Protein AF-0000000078621593 (afdb_homodimer)

Solvent-accessible surface area (backbone atoms only — not comparable to full-atom values): 13312 Å² total; per-residue (Å²): 131,89,76,84,73,85,65,85,73,77,84,70,81,86,54,64,74,67,69,43,69,62,29,50,40,38,66,74,63,58,55,58,66,61,53,52,51,44,56,74,72,65,59,52,67,69,46,49,51,53,21,38,57,50,21,58,74,70,61,42,55,69,51,39,32,53,46,44,42,68,73,22,49,37,75,92,70,57,26,38,42,48,59,88,77,54,67,67,77,52,56,72,77,51,50,51,79,69,44,64,55,81,54,56,74,73,67,60,131,129,90,74,84,72,83,65,80,74,76,85,70,82,84,56,65,77,69,70,43,69,63,28,50,41,38,67,75,62,58,54,57,68,60,51,51,52,46,56,73,72,63,58,52,68,71,46,49,51,53,20,38,56,51,21,58,74,69,63,42,53,69,51,39,32,54,46,44,42,68,72,23,47,38,76,93,70,58,27,38,44,48,61,86,77,53,65,67,75,52,54,71,77,53,50,52,79,72,44,64,57,81,51,56,74,72,65,59,130

Nearest PDB structures (foldseek):
  9cho-assembly1_A  TM=8.062E-01  e=1.331E-06  Homo sapiens
  8vh4-assembly1_A  TM=8.265E-01  e=1.945E-06  Homo sapiens
  7li4-assembly1_A  TM=8.107E-01  e=1.745E-06  Homo sapiens
  8tzf-assembly1_A  TM=7.903E-01  e=1.261E-06  Homo sapiens
  8fo9-assembly1_F  TM=8.019E-01  e=5.446E-06  Homo sapiens

Organism: Ophiophagus hannah (NCBI:txid8665)

Secondary structure (DSSP, 8-state):
-----------SSS------HHHHHHHH---HHHHHHHHHTT--HHHHHHHHHHHHHHT-HHHHHHHHHHHHEETTTTEEEE-SS-GGG--GGGGGGGS-TTTTTTT--/------------SS------HHHHHHHH---HHHHHHHHHTT--HHHHHHHHHHHHHHT-HHHHHHHHHHHHEETTTTEEEE-SS-GGG--GGGGGGGS-TTTTTTT--

InterPro domains:
  IPR036770 Ankyrin repeat-containing domain superfamily [G3DSA:1.25.40.20] (1-80)
  IPR036770 Ankyrin repeat-containing domain superfamily [SSF48403] (3-70)
  IPR056593 LRRK2, ANK repeat domain [PF23745] (1-85)

Structure (mmCIF, N/CA/C/O backbone):
data_AF-0000000078621593-model_v1
#
loop_
_entity.id
_entity.type
_entity.pdbx_description
1 polymer 'Leucine-rich repeat serine/threonine-protein kinase 2'
#
loop_
_atom_site.group_PDB
_atom_site.id
_atom_site.type_symbol
_atom_site.label_atom_id
_atom_site.label_alt_id
_atom_site.label_comp_id
_atom_site.label_asym_id
_atom_site.label_entity_id
_atom_site.label_seq_id
_atom_site.pdbx_PDB_ins_code
_atom_site.Cartn_x
_atom_site.Cartn_y
_atom_site.Cartn_z
_atom_site.occupancy
_atom_site.B_iso_or_equiv
_atom_site.auth_seq_id
_atom_site.auth_comp_id
_atom_site.auth_asym_id
_atom_site.auth_atom_id
_atom_site.pdbx_PDB_model_num
ATOM 1 N N . MET A 1 1 ? 24.016 -26.797 -17.797 1 22.11 1 MET A N 1
ATOM 2 C CA . MET A 1 1 ? 23.672 -26.016 -19 1 22.11 1 MET A CA 1
ATOM 3 C C . MET A 1 1 ? 22.234 -26.25 -19.406 1 22.11 1 MET A C 1
ATOM 5 O O . MET A 1 1 ? 21.828 -25.859 -20.5 1 22.11 1 MET A O 1
ATOM 9 N N . ALA A 1 2 ? 21.344 -27.125 -18.812 1 26.83 2 ALA A N 1
ATOM 10 C CA . ALA A 1 2 ? 20.062 -27.578 -19.344 1 26.83 2 ALA A CA 1
ATOM 11 C C . ALA A 1 2 ? 19.062 -26.438 -19.438 1 26.83 2 ALA A C 1
ATOM 13 O O . ALA A 1 2 ? 18.719 -25.797 -18.438 1 26.83 2 ALA A O 1
ATOM 14 N N . GLU A 1 3 ? 18.969 -25.734 -20.781 1 27.56 3 GLU A N 1
ATOM 15 C CA . GLU A 1 3 ? 18.141 -24.656 -21.297 1 27.56 3 GLU A CA 1
ATOM 16 C C . GLU A 1 3 ? 16.656 -25.016 -21.281 1 27.56 3 GLU A C 1
ATOM 18 O O . GLU A 1 3 ? 16.266 -26.062 -21.812 1 27.56 3 GLU A O 1
ATOM 23 N N . CYS A 1 4 ? 15.953 -24.969 -20.078 1 25.64 4 CYS A N 1
ATOM 24 C CA . CYS A 1 4 ? 14.547 -25.312 -19.859 1 25.64 4 CYS A CA 1
ATOM 25 C C . CYS A 1 4 ? 13.664 -24.656 -20.922 1 25.64 4 CYS A C 1
ATOM 27 O O . CYS A 1 4 ? 13.5 -23.438 -20.922 1 25.64 4 CYS A O 1
ATOM 29 N N . LEU A 1 5 ? 13.727 -25.125 -22.266 1 29.66 5 LEU A N 1
ATOM 30 C CA . LEU A 1 5 ? 12.938 -24.844 -23.469 1 29.66 5 LEU A CA 1
ATOM 31 C C . LEU A 1 5 ? 11.453 -25.094 -23.203 1 29.66 5 LEU A C 1
ATOM 33 O O . LEU A 1 5 ? 10.953 -26.203 -23.406 1 29.66 5 LEU A O 1
ATOM 37 N N . LEU A 1 6 ? 10.789 -24.656 -22.094 1 29.66 6 LEU A N 1
ATOM 38 C CA . LEU A 1 6 ? 9.367 -24.938 -21.906 1 29.66 6 LEU A CA 1
ATOM 39 C C . LEU A 1 6 ? 8.547 -24.422 -23.078 1 29.66 6 LEU A C 1
ATOM 41 O O . LEU A 1 6 ? 8.328 -23.219 -23.203 1 29.66 6 LEU A O 1
ATOM 45 N N . LEU A 1 7 ? 8.781 -25.047 -24.359 1 28.19 7 LEU A N 1
ATOM 46 C CA . LEU A 1 7 ? 8.133 -24.922 -25.672 1 28.19 7 LEU A CA 1
ATOM 47 C C . LEU A 1 7 ? 6.641 -25.219 -25.562 1 28.19 7 LEU A C 1
ATOM 49 O O . LEU A 1 7 ? 5.957 -25.344 -26.578 1 28.19 7 LEU A O 1
ATOM 53 N N . LEU A 1 8 ? 5.988 -25.453 -24.484 1 31.06 8 LEU A N 1
ATOM 54 C CA . LEU A 1 8 ? 4.707 -26.125 -24.688 1 31.06 8 LEU A CA 1
ATOM 55 C C . LEU A 1 8 ? 3.779 -25.281 -25.547 1 31.06 8 LEU A C 1
ATOM 57 O O . LEU A 1 8 ? 3.475 -24.141 -25.188 1 31.06 8 LEU A O 1
ATOM 61 N N . GLY A 1 9 ? 3.773 -25.516 -26.891 1 29.81 9 GLY A N 1
ATOM 62 C CA . GLY A 1 9 ? 2.918 -25.047 -27.969 1 29.81 9 GLY A CA 1
ATOM 63 C C . GLY A 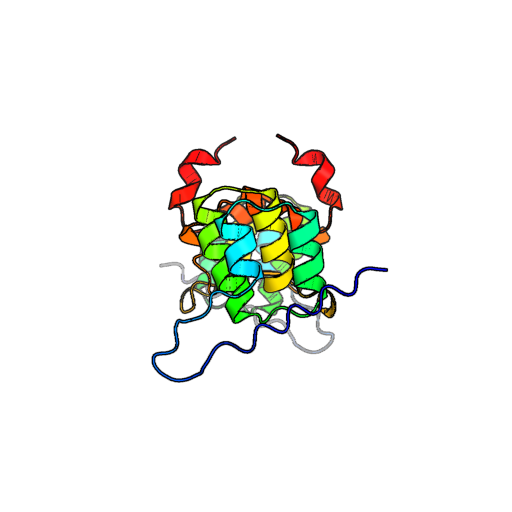1 9 ? 1.453 -25.375 -27.766 1 29.81 9 GLY A C 1
ATOM 64 O O . GLY A 1 9 ? 0.869 -26.141 -28.531 1 29.81 9 GLY A O 1
ATOM 65 N N . ALA A 1 10 ? 0.813 -25.656 -26.625 1 32.69 10 ALA A N 1
ATOM 66 C CA . ALA A 1 10 ? -0.535 -26.219 -26.641 1 32.69 10 ALA A CA 1
ATOM 67 C C . ALA A 1 10 ? -1.461 -25.391 -27.531 1 32.69 10 ALA A C 1
ATOM 69 O O . ALA A 1 10 ? -1.227 -24.203 -27.734 1 32.69 10 ALA A O 1
ATOM 70 N N . ASP A 1 11 ? -2.346 -26.078 -28.438 1 34.25 11 ASP A N 1
ATOM 71 C CA . ASP A 1 11 ? -3.492 -25.75 -29.281 1 34.25 11 ASP A CA 1
ATOM 72 C C . ASP A 1 11 ? -4.383 -24.703 -28.625 1 34.25 11 ASP A C 1
ATOM 74 O O . ASP A 1 11 ? -4.555 -24.703 -27.391 1 34.25 11 ASP A O 1
ATOM 78 N N . VAL A 1 12 ? -5.031 -23.797 -29.344 1 35.06 12 VAL A N 1
ATOM 79 C CA . VAL A 1 12 ? -5.629 -22.469 -29.344 1 35.06 12 VAL A CA 1
ATOM 80 C C . VAL A 1 12 ? -6.988 -22.516 -28.641 1 35.06 12 VAL A C 1
ATOM 82 O O . VAL A 1 12 ? -7.305 -21.641 -27.828 1 35.06 12 VAL A O 1
ATOM 85 N N . ASN A 1 13 ? -8.18 -23.031 -29.25 1 36.19 13 ASN A N 1
ATOM 86 C CA . ASN A 1 13 ? -9.523 -22.469 -29.359 1 36.19 13 ASN A CA 1
ATOM 87 C C . ASN A 1 13 ? -10.367 -22.766 -28.125 1 36.19 13 ASN A C 1
ATOM 89 O O . ASN A 1 13 ? -11.414 -22.156 -27.922 1 36.19 13 ASN A O 1
ATOM 93 N N . THR A 1 14 ? -10.93 -24 -27.828 1 38.31 14 THR A N 1
ATOM 94 C CA . THR A 1 14 ? -11.469 -24.359 -26.516 1 38.31 14 THR A CA 1
ATOM 95 C C . THR A 1 14 ? -10.492 -23.969 -25.406 1 38.31 14 THR A C 1
ATOM 97 O O . THR A 1 14 ? -9.461 -24.609 -25.219 1 38.31 14 THR A O 1
ATOM 100 N N . SER A 1 15 ? -9.984 -22.656 -25.297 1 38 15 SER A N 1
ATOM 101 C CA . SER A 1 15 ? -8.797 -22.062 -24.672 1 38 15 SER A CA 1
ATOM 102 C C . SER A 1 15 ? -8.492 -22.719 -23.328 1 38 15 SER A C 1
ATOM 104 O O . SER A 1 15 ? -9.242 -22.547 -22.375 1 38 15 SER A O 1
ATOM 106 N N . SER A 1 16 ? -8.312 -23.953 -23.203 1 45.31 16 SER A N 1
ATOM 107 C CA . SER A 1 16 ? -7.805 -24.578 -21.984 1 45.31 16 SER A CA 1
ATOM 108 C C . SER A 1 16 ? -6.922 -23.609 -21.203 1 45.31 16 SER A C 1
ATOM 110 O O . SER A 1 16 ? -5.91 -23.125 -21.719 1 45.31 16 SER A O 1
ATOM 112 N N . LYS A 1 17 ? -7.59 -22.484 -20.766 1 52.44 17 LYS A N 1
ATOM 113 C CA . LYS A 1 17 ? -6.867 -21.422 -20.094 1 52.44 17 LYS A CA 1
ATOM 114 C C . LYS A 1 17 ? -5.578 -21.938 -19.453 1 52.44 17 LYS A C 1
ATOM 116 O O . LYS A 1 17 ? -5.617 -22.594 -18.406 1 52.44 17 LYS A O 1
ATOM 121 N N . GLU A 1 18 ? -4.75 -22.516 -20.297 1 69.25 18 GLU A N 1
ATOM 122 C CA . GLU A 1 18 ? -3.439 -23 -19.875 1 69.25 18 GLU A CA 1
ATOM 123 C C . GLU A 1 18 ? -2.873 -22.141 -18.75 1 69.25 18 GLU A C 1
ATOM 125 O O . GLU A 1 18 ? -2.846 -20.906 -18.859 1 69.25 18 GLU A O 1
ATOM 130 N N . LYS A 1 19 ? -2.932 -22.844 -17.734 1 86.12 19 LYS A N 1
ATOM 131 C CA . LYS A 1 19 ? -2.396 -22.219 -16.531 1 86.12 19 LYS A CA 1
ATOM 132 C C . LYS A 1 19 ? -0.944 -21.781 -16.734 1 86.12 19 LYS A C 1
ATOM 134 O O . LYS A 1 19 ? -0.157 -22.516 -17.344 1 86.12 19 LYS A O 1
ATOM 139 N N . SER A 1 20 ? -0.677 -20.594 -16.625 1 92.88 20 SER A N 1
ATOM 140 C CA . SER A 1 20 ? 0.693 -20.094 -16.688 1 92.88 20 SER A CA 1
ATOM 141 C C . SER A 1 20 ? 1.611 -20.875 -15.766 1 92.88 20 SER A C 1
ATOM 143 O O . SER A 1 20 ? 1.16 -21.438 -14.766 1 92.88 20 SER A O 1
ATOM 145 N N . LEU A 1 21 ? 2.857 -21.047 -16.172 1 94.06 21 LEU A N 1
ATOM 146 C CA . LEU A 1 21 ? 3.832 -21.766 -15.367 1 94.06 21 LEU A CA 1
ATOM 147 C C . LEU A 1 21 ? 3.861 -21.219 -13.938 1 94.06 21 LEU A C 1
ATOM 149 O O . LEU A 1 21 ? 3.908 -22 -12.977 1 94.06 21 LEU A O 1
ATOM 153 N N . ILE A 1 22 ? 3.828 -19.922 -13.812 1 96.44 22 ILE A N 1
ATOM 154 C CA . ILE A 1 22 ? 3.914 -19.328 -12.484 1 96.44 22 ILE A CA 1
ATOM 155 C C . ILE A 1 22 ? 2.676 -19.703 -11.672 1 96.44 22 ILE A C 1
ATOM 157 O O . ILE A 1 22 ? 2.77 -19.969 -10.469 1 96.44 22 ILE A O 1
ATOM 161 N N . TYR A 1 23 ? 1.576 -19.797 -12.328 1 95.5 23 TYR A N 1
ATOM 162 C CA . TYR A 1 23 ? 0.365 -20.234 -11.648 1 95.5 23 TYR A CA 1
ATOM 163 C C . TYR A 1 23 ? 0.512 -21.672 -11.156 1 95.5 23 TYR A C 1
ATOM 165 O O . TYR A 1 23 ? 0.243 -21.969 -9.984 1 95.5 23 TYR A O 1
ATOM 173 N N . GLU A 1 24 ? 0.891 -22.484 -11.977 1 95.31 24 GLU A N 1
ATOM 174 C CA . GLU A 1 24 ? 1.021 -23.906 -11.656 1 95.31 24 GLU A CA 1
ATOM 175 C C . GLU A 1 24 ? 2.018 -24.125 -10.516 1 95.31 24 GLU A C 1
ATOM 177 O O . GLU A 1 24 ? 1.764 -24.922 -9.609 1 95.31 24 GLU A O 1
ATOM 182 N N . VAL A 1 25 ? 3.127 -23.469 -10.57 1 95.56 25 VAL A N 1
ATOM 183 C CA . VAL A 1 25 ? 4.156 -23.594 -9.539 1 95.56 25 VAL A CA 1
ATOM 184 C C . VAL A 1 25 ? 3.604 -23.141 -8.195 1 95.56 25 VAL A C 1
ATOM 186 O O . VAL A 1 25 ? 3.812 -23.797 -7.172 1 95.56 25 VAL A O 1
ATOM 189 N N . CYS A 1 26 ? 2.873 -22.094 -8.211 1 95.56 26 CYS A N 1
ATOM 190 C CA . CYS A 1 26 ? 2.309 -21.578 -6.965 1 95.56 26 CYS A CA 1
ATOM 191 C C . CYS A 1 26 ? 1.175 -22.469 -6.473 1 95.56 26 CYS A C 1
ATOM 193 O O . CYS A 1 26 ? 0.995 -22.641 -5.266 1 95.56 26 CYS A O 1
ATOM 195 N N . GLU A 1 27 ? 0.436 -23.047 -7.348 1 93.69 27 GLU A N 1
ATOM 196 C CA . GLU A 1 27 ? -0.678 -23.922 -6.988 1 93.69 27 GLU A CA 1
ATOM 197 C C . GLU A 1 27 ? -0.181 -25.219 -6.367 1 93.69 27 GLU A C 1
ATOM 199 O O . GLU A 1 27 ? -0.758 -25.719 -5.395 1 93.69 27 GLU A O 1
ATOM 204 N N . LYS A 1 28 ? 0.802 -25.719 -6.844 1 91.88 28 LYS A N 1
ATOM 205 C CA . LYS A 1 28 ? 1.311 -27.016 -6.398 1 91.88 28 LYS A CA 1
ATOM 206 C C . LYS A 1 28 ? 2.24 -26.859 -5.199 1 91.88 28 LYS A C 1
ATOM 208 O O . LYS A 1 28 ? 2.619 -27.844 -4.566 1 91.88 28 LYS A O 1
ATOM 213 N N . GLY A 1 29 ? 2.523 -25.656 -4.684 1 83.19 29 GLY A N 1
ATOM 214 C CA . GLY A 1 29 ? 3.527 -25.422 -3.658 1 83.19 29 GLY A CA 1
ATOM 215 C C . GLY A 1 29 ? 4.887 -25.062 -4.223 1 83.19 29 GLY A C 1
ATOM 216 O O . GLY A 1 29 ? 5.473 -25.844 -4.984 1 83.19 29 GLY A O 1
ATOM 217 N N . SER A 1 30 ? 5.211 -23.859 -3.951 1 80.62 30 SER A N 1
ATOM 218 C CA . SER A 1 30 ? 6.363 -23.406 -4.727 1 80.62 30 SER A CA 1
ATOM 219 C C . SER A 1 30 ? 7.543 -23.078 -3.822 1 80.62 30 SER A C 1
ATOM 221 O O . SER A 1 30 ? 7.355 -22.734 -2.652 1 80.62 30 SER A O 1
ATOM 223 N N . ASN A 1 31 ? 8.602 -23.562 -4.477 1 91.81 31 ASN A N 1
ATOM 224 C CA . ASN A 1 31 ? 9.883 -23.047 -4.004 1 91.81 31 ASN A CA 1
ATOM 225 C C . ASN A 1 31 ? 10.062 -21.578 -4.352 1 91.81 31 ASN A C 1
ATOM 227 O O . ASN A 1 31 ? 9.969 -21.188 -5.52 1 91.81 31 ASN A O 1
ATOM 231 N N . PRO A 1 32 ? 10.281 -20.781 -3.379 1 95.81 32 PRO A N 1
ATOM 232 C CA . PRO A 1 32 ? 10.43 -19.344 -3.637 1 95.81 32 PRO A CA 1
ATOM 233 C C . PRO A 1 32 ? 11.492 -19.031 -4.691 1 95.81 32 PRO A C 1
ATOM 235 O O . PRO A 1 32 ? 11.367 -18.062 -5.438 1 95.81 32 PRO A O 1
ATOM 238 N N . LYS A 1 33 ? 12.492 -19.844 -4.738 1 96.62 33 LYS A N 1
ATOM 239 C CA . LYS A 1 33 ? 13.562 -19.625 -5.711 1 96.62 33 LYS A CA 1
ATOM 240 C C . LYS A 1 33 ? 13.047 -19.797 -7.137 1 96.62 33 LYS A C 1
ATOM 242 O O . LYS A 1 33 ? 13.414 -19.031 -8.031 1 96.62 33 LYS A O 1
ATOM 247 N N . VAL A 1 34 ? 12.258 -20.844 -7.34 1 96.75 34 VAL A N 1
ATOM 248 C CA . VAL A 1 34 ? 11.68 -21.078 -8.656 1 96.75 34 VAL A CA 1
ATOM 249 C C . VAL A 1 34 ? 10.742 -19.938 -9.031 1 96.75 34 VAL A C 1
ATOM 251 O O . VAL A 1 34 ? 10.773 -19.453 -10.156 1 96.75 34 VAL A O 1
ATOM 254 N N . VAL A 1 35 ? 9.953 -19.5 -8.109 1 97.25 35 VAL A N 1
ATOM 255 C CA . VAL A 1 35 ? 9.016 -18.391 -8.336 1 97.25 35 VAL A CA 1
ATOM 256 C C . VAL A 1 35 ? 9.789 -17.141 -8.719 1 97.25 35 VAL A C 1
ATOM 258 O O . VAL A 1 35 ? 9.43 -16.453 -9.68 1 97.25 35 VAL A O 1
ATOM 261 N N . GLU A 1 36 ? 10.805 -16.891 -7.961 1 97 36 GLU A N 1
ATOM 262 C CA . GLU A 1 36 ? 11.625 -15.711 -8.234 1 97 36 GLU A CA 1
ATOM 263 C C . GLU A 1 36 ? 12.211 -15.773 -9.641 1 97 36 GLU A C 1
ATOM 265 O O . GLU A 1 36 ? 12.227 -14.766 -10.359 1 97 36 GLU A O 1
ATOM 270 N N . LEU A 1 37 ? 12.68 -16.922 -10.031 1 96.12 37 LEU A N 1
ATOM 271 C CA . LEU A 1 37 ? 13.219 -17.094 -11.375 1 96.12 37 LEU A CA 1
ATOM 272 C C . LEU A 1 37 ? 12.148 -16.828 -12.43 1 96.12 37 LEU A C 1
ATOM 274 O O . LEU A 1 37 ? 12.414 -16.125 -13.414 1 96.12 37 LEU A O 1
ATOM 278 N N . LEU A 1 38 ? 10.984 -17.297 -12.234 1 96.06 38 LEU A N 1
ATOM 279 C CA . LEU A 1 38 ? 9.891 -17.109 -13.18 1 96.06 38 LEU A CA 1
ATOM 280 C C . LEU A 1 38 ? 9.5 -15.641 -13.273 1 96.06 38 LEU A C 1
ATOM 282 O O . LEU A 1 38 ? 9.258 -15.133 -14.367 1 96.06 38 LEU A O 1
ATOM 286 N N . LEU A 1 39 ? 9.5 -14.945 -12.203 1 96.56 39 LEU A N 1
ATOM 287 C CA . LEU A 1 39 ? 9.172 -13.523 -12.188 1 96.56 39 LEU A CA 1
ATOM 288 C C . LEU A 1 39 ? 10.211 -12.719 -12.961 1 96.56 39 LEU A C 1
ATOM 290 O O . LEU A 1 39 ? 9.859 -11.797 -13.703 1 96.56 39 LEU A O 1
ATOM 294 N N . ASN A 1 40 ? 11.406 -13.078 -12.781 1 95.75 40 ASN A N 1
ATOM 295 C CA . ASN A 1 40 ? 12.492 -12.352 -13.43 1 95.75 40 ASN A CA 1
ATOM 296 C C . ASN A 1 40 ? 12.578 -12.695 -14.914 1 95.75 40 ASN A C 1
ATOM 298 O O . ASN A 1 40 ? 13.219 -11.969 -15.688 1 95.75 40 ASN A O 1
ATOM 302 N N . SER A 1 41 ? 11.961 -13.75 -15.359 1 95 41 SER A N 1
ATOM 303 C CA . SER A 1 41 ? 11.984 -14.164 -16.75 1 95 41 SER A CA 1
ATOM 304 C C . SER A 1 41 ? 10.922 -13.438 -17.562 1 95 41 SER A C 1
ATOM 306 O O . SER A 1 41 ? 10.867 -13.57 -18.797 1 95 41 SER A O 1
ATOM 308 N N . GLY A 1 42 ? 10.055 -12.625 -16.922 1 93.38 42 GLY A N 1
ATOM 309 C CA . GLY A 1 42 ? 9.109 -11.797 -17.656 1 93.38 42 GLY A CA 1
ATOM 310 C C . GLY A 1 42 ? 7.695 -12.344 -17.625 1 93.38 42 GLY A C 1
ATOM 311 O O . GLY A 1 42 ? 6.973 -12.258 -18.625 1 93.38 42 GLY A O 1
ATOM 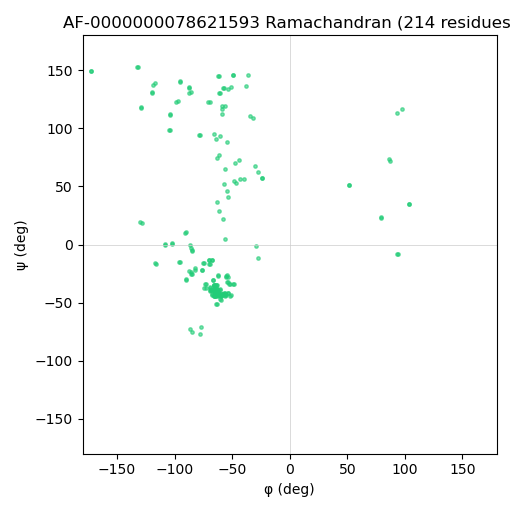312 N N . ALA A 1 43 ? 7.301 -12.945 -16.562 1 93.94 43 ALA A N 1
ATOM 313 C CA . ALA A 1 43 ? 5.926 -13.414 -16.406 1 93.94 43 ALA A CA 1
ATOM 314 C C . ALA A 1 43 ? 4.934 -12.266 -16.578 1 93.94 43 ALA A C 1
ATOM 316 O O . ALA A 1 43 ? 5.164 -11.164 -16.078 1 93.94 43 ALA A O 1
ATOM 317 N N . ARG A 1 44 ? 3.877 -12.562 -17.359 1 95.06 44 ARG A N 1
ATOM 318 C CA . ARG A 1 44 ? 2.85 -11.547 -17.594 1 95.06 44 ARG A CA 1
ATOM 319 C C . ARG A 1 44 ? 2.176 -11.148 -16.281 1 95.06 44 ARG A C 1
ATOM 321 O O . ARG A 1 44 ? 1.913 -12 -15.43 1 95.06 44 ARG A O 1
ATOM 328 N N . GLU A 1 45 ? 1.822 -9.883 -16.172 1 94.62 45 GLU A N 1
ATOM 329 C CA . GLU A 1 45 ? 1.19 -9.352 -14.977 1 94.62 45 GLU A CA 1
ATOM 330 C C . GLU A 1 45 ? -0.07 -10.133 -14.617 1 94.62 45 GLU A C 1
ATOM 332 O O . GLU A 1 45 ? -0.297 -10.461 -13.453 1 94.62 45 GLU A O 1
ATOM 337 N N . GLN A 1 46 ? -0.896 -10.445 -15.664 1 94.62 46 GLN A N 1
ATOM 338 C CA . GLN A 1 46 ? -2.15 -11.156 -15.43 1 94.62 46 GLN A CA 1
ATOM 339 C C . GLN A 1 46 ? -1.896 -12.539 -14.836 1 94.62 46 GLN A C 1
ATOM 341 O O . GLN A 1 46 ? -2.67 -13.008 -14 1 94.62 46 GLN A O 1
ATOM 346 N N . ASP A 1 47 ? -0.917 -13.164 -15.281 1 95.88 47 ASP A N 1
ATOM 347 C CA . ASP A 1 47 ? -0.557 -14.484 -14.758 1 95.88 47 ASP A CA 1
ATOM 348 C C . ASP A 1 47 ? -0.054 -14.383 -13.32 1 95.88 47 ASP A C 1
ATOM 350 O O . ASP A 1 47 ? -0.37 -15.234 -12.484 1 95.88 47 ASP A O 1
ATOM 354 N N . VAL A 1 48 ? 0.746 -13.328 -12.992 1 96.69 48 VAL A N 1
ATOM 355 C CA . VAL A 1 48 ? 1.249 -13.117 -11.641 1 96.69 48 VAL A CA 1
ATOM 356 C C . VAL A 1 48 ? 0.083 -12.844 -10.695 1 96.69 48 VAL A C 1
ATOM 358 O O . VAL A 1 48 ? 0.068 -13.336 -9.562 1 96.69 48 VAL A O 1
ATOM 361 N N . ARG A 1 49 ? -0.888 -12.133 -11.203 1 95.31 49 ARG A N 1
ATOM 362 C CA . ARG A 1 49 ? -2.072 -11.852 -10.398 1 95.31 49 ARG A CA 1
ATOM 363 C C . ARG A 1 49 ? -2.816 -13.141 -10.055 1 95.31 49 ARG A C 1
ATOM 365 O O . ARG A 1 49 ? -3.266 -13.32 -8.922 1 95.31 49 ARG A O 1
ATOM 372 N N . ARG A 1 50 ? -2.9 -13.953 -11.023 1 94.75 50 ARG A N 1
ATOM 373 C CA . ARG A 1 50 ? -3.555 -15.234 -10.773 1 94.75 50 ARG A CA 1
ATOM 374 C C . ARG A 1 50 ? -2.76 -16.062 -9.781 1 94.75 50 ARG A C 1
ATOM 376 O O . ARG A 1 50 ? -3.338 -16.719 -8.906 1 94.75 50 ARG A O 1
ATOM 383 N N . ALA A 1 51 ? -1.472 -16.094 -9.883 1 96 51 ALA A N 1
ATOM 384 C CA . ALA A 1 51 ? -0.593 -16.797 -8.953 1 96 51 ALA A CA 1
ATOM 385 C C . ALA A 1 51 ? -0.746 -16.25 -7.535 1 96 51 ALA A C 1
ATOM 387 O O . ALA A 1 51 ? -0.771 -17.016 -6.566 1 96 51 ALA A O 1
ATOM 388 N N . LEU A 1 52 ? -0.901 -14.984 -7.438 1 95.38 52 LEU A N 1
ATOM 389 C CA . LEU A 1 52 ? -1.091 -14.352 -6.137 1 95.38 52 LEU A CA 1
ATOM 390 C C . LEU A 1 52 ? -2.379 -14.836 -5.477 1 95.38 52 LEU A C 1
ATOM 392 O O . LEU A 1 52 ? -2.387 -15.18 -4.293 1 95.38 52 LEU A O 1
ATOM 396 N N . THR A 1 53 ? -3.412 -14.906 -6.27 1 93.19 53 THR A N 1
ATOM 397 C CA . THR A 1 53 ? -4.707 -15.328 -5.746 1 93.19 53 THR A CA 1
ATOM 398 C C . THR A 1 53 ? -4.625 -16.734 -5.16 1 93.19 53 THR A C 1
ATOM 400 O O . THR A 1 53 ? -5.102 -16.984 -4.051 1 93.19 53 THR A O 1
ATOM 403 N N . VAL A 1 54 ? -4.004 -17.562 -5.781 1 93.12 54 VAL A N 1
ATOM 404 C CA . VAL A 1 54 ? -3.924 -18.938 -5.301 1 93.12 54 VAL A CA 1
ATOM 405 C C . VAL A 1 54 ? -2.975 -19.016 -4.109 1 93.12 54 VAL A C 1
ATOM 407 O O . VAL A 1 54 ? -3.205 -19.781 -3.176 1 93.12 54 VAL A O 1
ATOM 410 N N . SER A 1 55 ? -1.898 -18.25 -4.141 1 94.69 55 SER A N 1
ATOM 411 C CA . SER A 1 55 ? -0.923 -18.266 -3.057 1 94.69 55 SER A CA 1
ATOM 412 C C . SER A 1 55 ? -1.523 -17.734 -1.763 1 94.69 55 SER A C 1
ATOM 414 O O . SER A 1 55 ? -1.192 -18.203 -0.673 1 94.69 55 SER A O 1
ATOM 416 N N . MET A 1 56 ? -2.398 -16.766 -1.962 1 91.06 56 MET A N 1
ATOM 417 C CA . MET A 1 56 ? -3.049 -16.203 -0.783 1 91.06 56 MET A CA 1
ATOM 418 C C . MET A 1 56 ? -3.939 -17.234 -0.104 1 91.06 56 MET A C 1
ATOM 420 O O . MET A 1 56 ? -4.027 -17.266 1.125 1 91.06 56 MET A O 1
ATOM 424 N N . LYS A 1 57 ? -4.527 -18.031 -0.894 1 90.88 57 LYS A N 1
ATOM 425 C CA . LYS A 1 57 ? -5.352 -19.094 -0.342 1 90.88 57 LYS A CA 1
ATOM 426 C C . LYS A 1 57 ? -4.504 -20.109 0.42 1 90.88 57 LYS A C 1
ATOM 428 O O . LYS A 1 57 ? -4.941 -20.656 1.433 1 90.88 57 LYS A O 1
ATOM 433 N N . LYS A 1 58 ? -3.314 -20.281 0.021 1 92.12 58 LYS A N 1
ATOM 434 C CA . LYS A 1 58 ? -2.41 -21.266 0.625 1 92.12 58 LYS A CA 1
ATOM 435 C C . LYS A 1 58 ? -1.702 -20.672 1.842 1 92.12 58 LYS A C 1
ATOM 437 O O . LYS A 1 58 ? -1.181 -21.406 2.682 1 92.12 58 LYS A O 1
ATOM 442 N N . GLY A 1 59 ? -1.581 -19.359 1.862 1 90.06 59 GLY A N 1
ATOM 443 C CA . GLY A 1 59 ? -0.958 -18.688 2.992 1 90.06 59 GLY A CA 1
ATOM 444 C C . GLY A 1 59 ? 0.557 -18.75 2.961 1 90.06 59 GLY A C 1
ATOM 445 O O . GLY A 1 59 ? 1.205 -18.719 4.012 1 90.06 59 GLY A O 1
ATOM 446 N N . ASP A 1 60 ? 1.125 -18.938 1.827 1 90.81 60 ASP A N 1
ATOM 447 C CA . ASP A 1 60 ? 2.576 -18.969 1.677 1 90.81 60 ASP A CA 1
ATOM 448 C C . ASP A 1 60 ? 3.162 -17.562 1.688 1 90.81 60 ASP A C 1
ATOM 450 O O . ASP A 1 60 ? 3.348 -16.953 0.633 1 90.81 60 ASP A O 1
ATOM 454 N N . SER A 1 61 ? 3.574 -17.109 2.77 1 91.19 61 SER A N 1
ATOM 455 C CA . SER A 1 61 ? 3.967 -15.719 2.975 1 91.19 61 SER A CA 1
ATOM 456 C C . SER A 1 61 ? 5.16 -15.344 2.102 1 91.19 61 SER A C 1
ATOM 458 O O . SER A 1 61 ? 5.227 -14.234 1.576 1 91.19 61 SER A O 1
ATOM 460 N N . GLU A 1 62 ? 6.035 -16.25 2.043 1 92.94 62 GLU A N 1
ATOM 461 C CA . GLU A 1 62 ? 7.23 -15.961 1.26 1 92.94 62 GLU A CA 1
ATOM 462 C C . GLU A 1 62 ? 6.891 -15.773 -0.216 1 92.94 62 GLU A C 1
ATOM 464 O O . GLU A 1 62 ? 7.355 -14.82 -0.849 1 92.94 62 GLU A O 1
ATOM 469 N N . ILE A 1 63 ? 6.066 -16.641 -0.734 1 96.19 63 ILE A N 1
ATOM 470 C CA . ILE A 1 63 ? 5.668 -16.562 -2.137 1 96.19 63 ILE A CA 1
ATOM 471 C C . ILE A 1 63 ? 4.812 -15.328 -2.367 1 96.19 63 ILE A C 1
ATOM 473 O O . ILE A 1 63 ? 5.012 -14.602 -3.344 1 96.19 63 ILE A O 1
ATOM 477 N N . ILE A 1 64 ? 3.92 -15.102 -1.463 1 95.31 64 ILE A N 1
ATOM 478 C CA . ILE A 1 64 ? 3.043 -13.945 -1.549 1 95.31 64 ILE A CA 1
ATOM 479 C C . ILE A 1 64 ? 3.879 -12.664 -1.608 1 95.31 64 ILE A C 1
ATOM 481 O O . ILE A 1 64 ? 3.627 -11.789 -2.439 1 95.31 64 ILE A O 1
ATOM 485 N N . SER A 1 65 ? 4.891 -12.617 -0.802 1 94.25 65 SER A N 1
ATOM 486 C CA . SER A 1 65 ? 5.758 -11.445 -0.762 1 94.25 65 SER A CA 1
ATOM 487 C C . SER A 1 65 ? 6.445 -11.219 -2.104 1 94.25 65 SER A C 1
ATOM 489 O O . SER A 1 65 ? 6.516 -10.094 -2.59 1 94.25 65 SER A O 1
ATOM 491 N N . LEU A 1 66 ? 6.898 -12.234 -2.672 1 95.25 66 LEU A N 1
ATOM 492 C CA . LEU A 1 66 ? 7.59 -12.125 -3.953 1 95.25 66 LEU A CA 1
ATOM 493 C C . LEU A 1 66 ? 6.637 -11.641 -5.043 1 95.25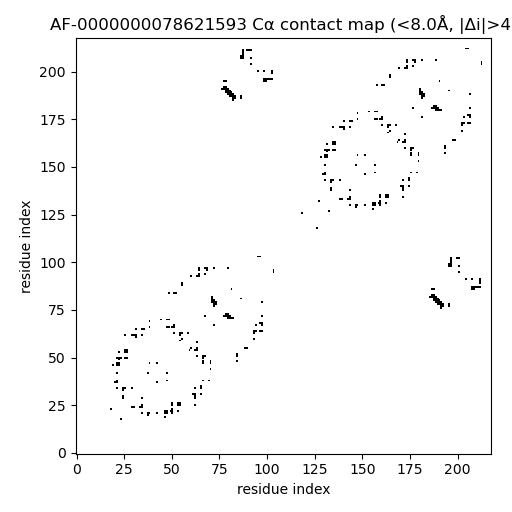 66 LEU A C 1
ATOM 495 O O . LEU A 1 66 ? 6.992 -10.773 -5.844 1 95.25 66 LEU A O 1
ATOM 499 N N . LEU A 1 67 ? 5.449 -12.211 -5.051 1 96.62 67 LEU A N 1
ATOM 500 C CA . LEU A 1 67 ? 4.461 -11.836 -6.055 1 96.62 67 LEU A CA 1
ATOM 501 C C . LEU A 1 67 ? 4.027 -10.383 -5.879 1 96.62 67 LEU A C 1
ATOM 503 O O . LEU A 1 67 ? 3.934 -9.641 -6.859 1 96.62 67 LEU A O 1
ATOM 507 N N . LEU A 1 68 ? 3.863 -9.984 -4.664 1 95.25 68 LEU A N 1
ATOM 508 C CA . LEU A 1 68 ? 3.471 -8.609 -4.371 1 95.25 68 LEU A CA 1
ATOM 509 C C . LEU A 1 68 ? 4.574 -7.633 -4.77 1 95.25 68 LEU A C 1
ATOM 511 O O . LEU A 1 68 ? 4.297 -6.547 -5.285 1 95.25 68 LEU A O 1
ATOM 515 N N . LYS A 1 69 ? 5.754 -8.016 -4.418 1 94.56 69 LYS A N 1
ATOM 516 C CA . LYS A 1 69 ? 6.871 -7.16 -4.801 1 94.56 69 LYS A CA 1
ATOM 517 C C . LYS A 1 69 ? 6.859 -6.883 -6.301 1 94.56 69 LYS A C 1
ATOM 519 O O . LYS A 1 69 ? 7.086 -5.746 -6.727 1 94.56 69 LYS A O 1
ATOM 524 N N . LYS A 1 70 ? 6.586 -7.855 -7.09 1 95.38 70 LYS A N 1
ATOM 525 C CA . LYS A 1 70 ? 6.551 -7.715 -8.547 1 95.38 70 LYS A CA 1
ATOM 526 C C . LYS A 1 70 ? 5.367 -6.855 -8.984 1 95.38 70 LYS A C 1
ATOM 528 O O . LYS A 1 70 ? 5.492 -6.039 -9.898 1 95.38 70 LYS A O 1
ATOM 533 N N . LEU A 1 71 ? 4.305 -6.973 -8.352 1 95 71 LEU A N 1
ATOM 534 C CA . LEU A 1 71 ? 3.059 -6.371 -8.82 1 95 71 LEU A CA 1
ATOM 535 C C . LEU A 1 71 ? 2.898 -4.957 -8.273 1 95 71 LEU A C 1
ATOM 537 O O . LEU A 1 71 ? 2.297 -4.098 -8.922 1 95 71 LEU A O 1
ATOM 541 N N . CYS A 1 72 ? 3.445 -4.695 -7.09 1 93.94 72 CYS A N 1
ATOM 542 C CA . CYS A 1 72 ? 2.99 -3.512 -6.371 1 93.94 72 CYS A CA 1
ATOM 543 C C . CYS A 1 72 ? 4.129 -2.518 -6.18 1 93.94 72 CYS A C 1
ATOM 545 O O . CYS A 1 72 ? 3.896 -1.351 -5.863 1 93.94 72 CYS A O 1
ATOM 547 N N . LEU A 1 73 ? 5.297 -2.949 -6.355 1 91.56 73 LEU A N 1
ATOM 548 C CA . LEU A 1 73 ? 6.434 -2.076 -6.09 1 91.56 73 LEU A CA 1
ATOM 549 C C . LEU A 1 73 ? 6.957 -1.453 -7.383 1 91.56 73 LEU A C 1
ATOM 551 O O . LEU A 1 73 ? 7.238 -2.164 -8.352 1 91.56 73 LEU A O 1
ATOM 555 N N . ASP A 1 74 ? 6.977 -0.17 -7.383 1 89.69 74 ASP A N 1
ATOM 556 C CA . ASP A 1 74 ? 7.633 0.61 -8.43 1 89.69 74 ASP A CA 1
ATOM 557 C C . ASP A 1 74 ? 8.961 1.184 -7.934 1 89.69 74 ASP A C 1
ATOM 559 O O . ASP A 1 74 ? 8.984 2.207 -7.246 1 89.69 74 ASP A O 1
ATOM 563 N N . VAL A 1 75 ? 9.953 0.513 -8.281 1 83.69 75 VAL A N 1
ATOM 564 C CA . VAL A 1 75 ? 11.281 0.854 -7.781 1 83.69 75 VAL A CA 1
ATOM 565 C C . VAL A 1 75 ? 11.703 2.219 -8.32 1 83.69 75 VAL A C 1
ATOM 567 O O . VAL A 1 75 ? 12.289 3.023 -7.598 1 83.69 75 VAL A O 1
ATOM 570 N N . ALA A 1 76 ? 11.375 2.457 -9.5 1 86.06 76 ALA A N 1
ATOM 571 C CA . ALA A 1 76 ? 11.773 3.713 -10.133 1 86.06 76 ALA A CA 1
ATOM 572 C C . ALA A 1 76 ? 11.133 4.906 -9.43 1 86.06 76 ALA A C 1
ATOM 574 O O . ALA A 1 76 ? 11.758 5.957 -9.281 1 86.06 76 ALA A O 1
ATOM 575 N N . ASN A 1 77 ? 9.953 4.727 -8.961 1 84.81 77 ASN A N 1
ATOM 576 C CA . ASN A 1 77 ? 9.219 5.848 -8.383 1 84.81 77 ASN A CA 1
ATOM 577 C C . ASN A 1 77 ? 9.117 5.727 -6.863 1 84.81 77 ASN A C 1
ATOM 579 O O . ASN A 1 77 ? 8.5 6.566 -6.207 1 84.81 77 ASN A O 1
ATOM 583 N N . ARG A 1 78 ? 9.711 4.633 -6.336 1 86.81 78 ARG A N 1
ATOM 584 C CA . ARG A 1 78 ? 9.664 4.375 -4.902 1 86.81 78 ARG A CA 1
ATOM 585 C C . ARG A 1 78 ? 8.242 4.449 -4.375 1 86.81 78 ARG A C 1
ATOM 587 O O . ARG A 1 78 ? 7.969 5.152 -3.396 1 86.81 78 ARG A O 1
ATOM 594 N N . SER A 1 79 ? 7.371 3.734 -5.012 1 89.69 79 SER A N 1
ATOM 595 C CA . SER A 1 79 ? 5.965 3.715 -4.617 1 89.69 79 SER A CA 1
ATOM 596 C C . SER A 1 79 ? 5.434 2.289 -4.535 1 89.69 79 SER A C 1
ATOM 598 O O . SER A 1 79 ? 6.004 1.372 -5.133 1 89.69 79 SER A O 1
ATOM 600 N N . ILE A 1 80 ? 4.48 2.119 -3.732 1 92.62 80 ILE A N 1
ATOM 601 C CA . ILE A 1 80 ? 3.736 0.87 -3.59 1 92.62 80 ILE A CA 1
ATOM 602 C C . ILE A 1 80 ? 2.264 1.105 -3.914 1 92.62 80 ILE A C 1
ATOM 604 O O . ILE A 1 80 ? 1.648 2.039 -3.395 1 92.62 80 ILE A O 1
ATOM 608 N N . CYS A 1 81 ? 1.765 0.281 -4.71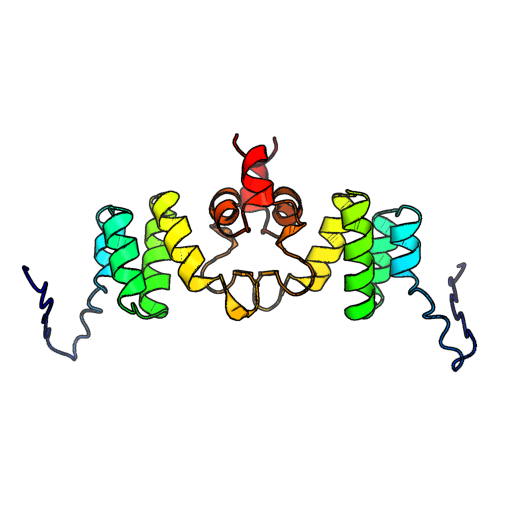1 1 92.25 81 CYS A N 1
ATOM 609 C CA . CYS A 1 81 ? 0.341 0.361 -5.023 1 92.25 81 CYS A CA 1
ATOM 610 C C . CYS A 1 81 ? -0.33 -0.997 -4.852 1 92.25 81 CYS A C 1
ATOM 612 O O . CYS A 1 81 ? 0.058 -1.971 -5.5 1 92.25 81 CYS A O 1
ATOM 614 N N . LEU A 1 82 ? -1.217 -0.909 -3.947 1 91.19 82 LEU A N 1
ATOM 615 C CA . LEU A 1 82 ? -2.027 -2.094 -3.689 1 91.19 82 LEU A CA 1
ATOM 616 C C . LEU A 1 82 ? -3.424 -1.938 -4.285 1 91.19 82 LEU A C 1
ATOM 618 O O . LEU A 1 82 ? -4.176 -1.045 -3.887 1 91.19 82 LEU A O 1
ATOM 622 N N . GLY A 1 83 ? -3.65 -2.732 -5.285 1 86.94 83 GLY A N 1
ATOM 623 C CA . GLY A 1 83 ? -4.941 -2.703 -5.957 1 86.94 83 GLY A CA 1
ATOM 624 C C . GLY A 1 83 ? -5.102 -3.805 -6.984 1 86.94 83 GLY A C 1
ATOM 625 O O . GLY A 1 83 ? -4.113 -4.363 -7.465 1 86.94 83 GLY A O 1
ATOM 626 N N . GLY A 1 84 ? -6.371 -4.188 -7.105 1 79.69 84 GLY A N 1
ATOM 627 C CA . GLY A 1 84 ? -6.668 -5.105 -8.195 1 79.69 84 GLY A CA 1
ATOM 628 C C . GLY A 1 84 ? -6.625 -6.562 -7.777 1 79.69 84 GLY A C 1
ATOM 629 O O . GLY A 1 84 ? -6.73 -7.457 -8.617 1 79.69 84 GLY A O 1
ATOM 630 N N . PHE A 1 85 ? -6.234 -6.953 -6.672 1 76.44 85 PHE A N 1
ATOM 631 C CA . PHE A 1 85 ? -6.156 -8.359 -6.305 1 76.44 85 PHE A CA 1
ATOM 632 C C . PHE A 1 85 ? -6.836 -8.609 -4.961 1 76.44 85 PHE A C 1
ATOM 634 O O . PHE A 1 85 ? -6.664 -9.672 -4.363 1 76.44 85 PHE A O 1
ATOM 641 N N . GLY A 1 86 ? -7.645 -7.848 -4.473 1 77.38 86 GLY A N 1
ATOM 642 C CA . GLY A 1 86 ? -8.445 -8.062 -3.277 1 77.38 86 GLY A CA 1
ATOM 643 C C . GLY A 1 86 ? -7.73 -7.672 -1.999 1 77.38 86 GLY A C 1
ATOM 644 O O . GLY A 1 86 ? -7.25 -8.531 -1.259 1 77.38 86 GLY A O 1
ATOM 645 N N . ILE A 1 87 ? -7.547 -6.547 -1.686 1 78.38 87 ILE A N 1
ATOM 646 C CA . ILE A 1 87 ? -6.898 -5.996 -0.502 1 78.38 87 ILE A CA 1
ATOM 647 C C . ILE A 1 87 ? -7.559 -6.551 0.756 1 78.38 87 ILE A C 1
ATOM 649 O O . ILE A 1 87 ? -6.891 -6.773 1.77 1 78.38 87 ILE A O 1
ATOM 653 N N . GLY A 1 88 ? -8.766 -6.867 0.621 1 80.12 88 GLY A N 1
ATOM 654 C CA . GLY A 1 88 ? -9.508 -7.398 1.752 1 80.12 88 GLY A CA 1
ATOM 655 C C . GLY A 1 88 ? -9.062 -8.789 2.16 1 80.12 88 GLY A C 1
ATOM 656 O O . GLY A 1 88 ? -9.352 -9.242 3.27 1 80.12 88 GLY A O 1
ATOM 657 N N . ARG A 1 89 ? -8.391 -9.461 1.371 1 79.88 89 ARG A N 1
ATOM 658 C CA . ARG A 1 89 ? -7.961 -10.836 1.646 1 79.88 89 ARG A CA 1
ATOM 659 C C . ARG A 1 89 ? -6.496 -10.875 2.064 1 79.88 89 ARG A C 1
ATOM 661 O O . ARG A 1 89 ? -5.945 -11.953 2.305 1 79.88 89 ARG A O 1
ATOM 668 N N . MET A 1 90 ? -5.934 -9.773 2.121 1 85.06 90 MET A N 1
ATOM 669 C CA . MET A 1 90 ? -4.504 -9.727 2.402 1 85.06 90 MET A CA 1
ATOM 670 C C . MET A 1 90 ? -4.246 -9.508 3.891 1 85.06 90 MET A C 1
ATOM 672 O O . MET A 1 90 ? -4.977 -8.773 4.551 1 85.06 90 MET A O 1
ATOM 676 N N . GLU A 1 91 ? -3.301 -10.156 4.328 1 85.12 91 GLU A N 1
ATOM 677 C CA . GLU A 1 91 ? -2.793 -9.898 5.672 1 85.12 91 GLU A CA 1
ATOM 678 C C . GLU A 1 91 ? -1.747 -8.789 5.66 1 85.12 91 GLU A C 1
ATOM 680 O O . GLU A 1 91 ? -0.815 -8.812 4.855 1 85.12 91 GLU A O 1
ATOM 685 N N . PRO A 1 92 ? -1.966 -7.855 6.566 1 84.56 92 PRO A N 1
ATOM 686 C CA . PRO A 1 92 ? -1 -6.754 6.605 1 84.56 92 PRO A CA 1
ATOM 687 C C . PRO A 1 92 ? 0.444 -7.242 6.707 1 84.56 92 PRO A C 1
ATOM 689 O O . PRO A 1 92 ? 1.352 -6.613 6.156 1 84.56 92 PRO A O 1
ATOM 692 N N . SER A 1 93 ? 0.657 -8.32 7.383 1 86.56 93 SER A N 1
ATOM 693 C CA . SER A 1 93 ? 2.01 -8.828 7.582 1 86.56 93 SER A CA 1
ATOM 694 C C . SER A 1 93 ? 2.66 -9.203 6.254 1 86.56 93 SER A C 1
ATOM 696 O O . SER A 1 93 ? 3.889 -9.266 6.152 1 86.56 93 SER A O 1
ATOM 698 N N . TRP A 1 94 ? 1.898 -9.555 5.227 1 88.94 94 TRP A N 1
ATOM 699 C CA . TRP A 1 94 ? 2.438 -9.93 3.924 1 88.94 94 TRP A CA 1
ATOM 700 C C . TRP A 1 94 ? 3.029 -8.719 3.207 1 88.94 94 TRP A C 1
ATOM 702 O O . TRP A 1 94 ? 3.781 -8.875 2.242 1 88.94 94 TRP A O 1
ATOM 712 N N . LEU A 1 95 ? 2.73 -7.516 3.711 1 87.69 95 LEU A N 1
ATOM 713 C CA . LEU A 1 95 ? 3.119 -6.297 3.008 1 87.69 95 LEU A CA 1
ATOM 714 C C . LEU A 1 95 ? 4.43 -5.746 3.562 1 87.69 95 LEU A C 1
ATOM 716 O O . LEU A 1 95 ? 5.059 -4.887 2.939 1 87.69 95 LEU A O 1
ATOM 720 N N . ILE A 1 96 ? 4.816 -6.203 4.68 1 87.19 96 ILE A N 1
ATOM 721 C CA . ILE A 1 96 ? 5.969 -5.672 5.398 1 87.19 96 ILE A CA 1
ATOM 722 C C . ILE A 1 96 ? 7.207 -5.738 4.504 1 87.19 96 ILE A C 1
ATOM 724 O O . ILE A 1 96 ? 7.961 -4.77 4.406 1 87.19 96 ILE A O 1
ATOM 728 N N . PRO A 1 97 ? 7.375 -6.832 3.781 1 86.81 97 PRO A N 1
ATOM 729 C CA . PRO A 1 97 ? 8.578 -6.934 2.959 1 86.81 97 PRO A CA 1
ATOM 730 C C . PRO A 1 97 ? 8.602 -5.93 1.808 1 86.81 97 PRO A C 1
ATOM 732 O O . PRO A 1 97 ? 9.641 -5.727 1.176 1 86.81 97 PRO A O 1
ATOM 735 N N . LEU A 1 98 ? 7.57 -5.316 1.506 1 87.81 98 LEU A N 1
ATOM 736 C CA . LEU A 1 98 ? 7.504 -4.34 0.425 1 87.81 98 LEU A CA 1
ATOM 737 C C . LEU A 1 98 ? 8.148 -3.021 0.846 1 87.81 98 LEU A C 1
ATOM 739 O O . LEU A 1 98 ? 8.461 -2.182 -0 1 87.81 98 LEU A O 1
ATOM 743 N N . PHE A 1 99 ? 8.227 -2.803 2.139 1 84.38 99 PHE A N 1
ATOM 744 C CA . PHE A 1 99 ? 8.789 -1.556 2.646 1 84.38 99 PHE A CA 1
ATOM 745 C C . PHE A 1 99 ? 10.297 -1.663 2.799 1 84.38 99 PHE A C 1
ATOM 747 O O . PHE A 1 99 ? 10.812 -2.715 3.182 1 84.38 99 PHE A O 1
ATOM 754 N N . PRO A 1 100 ? 10.938 -0.596 2.318 1 72.44 100 PRO A N 1
ATOM 755 C CA . PRO A 1 100 ? 12.398 -0.645 2.428 1 72.44 100 PRO A CA 1
ATOM 756 C C . PRO A 1 100 ? 12.883 -0.796 3.869 1 72.44 100 PRO A C 1
ATOM 758 O O . PRO A 1 100 ? 12.203 -0.346 4.801 1 72.44 100 PRO A O 1
ATOM 761 N N . SER A 1 101 ? 13.523 -1.935 4.371 1 61.56 101 SER A N 1
ATOM 762 C CA . SER A 1 101 ? 14.07 -2.406 5.637 1 61.56 101 SER A CA 1
ATOM 763 C C . SER A 1 101 ? 14.562 -1.245 6.492 1 61.56 101 SER A C 1
ATOM 765 O O . SER A 1 101 ? 15.18 -1.457 7.539 1 61.56 101 SER A O 1
ATOM 767 N N . ARG A 1 102 ? 14.633 -0.081 6.398 1 53.34 102 ARG A N 1
ATOM 768 C CA . ARG A 1 102 ? 15.141 0.367 7.688 1 53.34 102 ARG A CA 1
ATOM 769 C C . ARG A 1 102 ? 14.266 -0.134 8.828 1 53.34 102 ARG A C 1
ATOM 771 O O . ARG A 1 102 ? 14.727 -0.259 9.969 1 53.34 102 ARG A O 1
ATOM 778 N N . LEU A 1 103 ? 13.086 -0.373 8.625 1 48.84 103 LEU A N 1
ATOM 779 C CA . LEU A 1 103 ? 12.164 -0.708 9.711 1 48.84 103 LEU A CA 1
ATOM 780 C C . LEU A 1 103 ? 12.18 -2.207 9.992 1 48.84 103 LEU A C 1
ATOM 782 O O . LEU A 1 103 ? 11.555 -2.672 10.945 1 48.84 103 LEU A O 1
ATOM 786 N N . SER A 1 104 ? 12.555 -3.043 9.117 1 46.56 104 SER A N 1
ATOM 787 C CA . SER A 1 104 ? 12.469 -4.488 9.312 1 46.56 104 SER A CA 1
ATOM 788 C C . SER A 1 104 ? 13.047 -4.891 10.672 1 46.56 104 SER A C 1
ATOM 790 O O . SER A 1 104 ? 12.742 -5.969 11.18 1 46.56 104 SER A O 1
ATOM 792 N N . SER A 1 105 ? 14.016 -4.211 11.07 1 45.72 105 SER A N 1
ATOM 793 C CA . SER A 1 105 ? 14.539 -4.75 12.32 1 45.72 105 SER A CA 1
ATOM 794 C C . SER A 1 105 ? 13.453 -4.828 13.383 1 45.72 105 SER A C 1
ATOM 796 O O . SER A 1 105 ? 13.461 -5.73 14.219 1 45.72 105 SER A O 1
ATOM 798 N N . SER A 1 106 ? 12.742 -3.854 13.461 1 42.53 106 SER A N 1
ATOM 799 C CA . SER A 1 106 ? 11.898 -3.826 14.656 1 42.53 106 SER A CA 1
ATOM 800 C C . SER A 1 106 ? 10.641 -4.664 14.461 1 42.53 106 SER A C 1
ATOM 802 O O . SER A 1 106 ? 9.828 -4.797 15.383 1 42.53 106 SER A O 1
ATOM 804 N N . TRP A 1 107 ? 10.273 -4.883 13.312 1 39.5 107 TRP A N 1
ATOM 805 C CA . TRP A 1 107 ? 8.922 -5.43 13.203 1 39.5 107 TRP A CA 1
ATOM 806 C C . TRP A 1 107 ? 8.945 -6.953 13.25 1 39.5 107 TRP A C 1
ATOM 808 O O . TRP A 1 107 ? 7.984 -7.605 12.836 1 39.5 107 TRP A O 1
ATOM 818 N N . LYS A 1 108 ? 10.086 -7.547 13.594 1 39.88 108 LYS A N 1
ATOM 819 C CA . LYS A 1 108 ? 9.938 -8.977 13.828 1 39.88 108 LYS A CA 1
ATOM 820 C C . LYS A 1 108 ? 8.961 -9.25 14.969 1 39.88 108 LYS A C 1
ATOM 822 O O . LYS A 1 108 ? 9.086 -8.688 16.062 1 39.88 108 LYS A O 1
ATOM 827 N N . PRO A 1 109 ? 7.93 -10.188 14.766 1 32.94 109 PRO A N 1
ATOM 828 C CA . PRO A 1 109 ? 7.207 -10.562 15.984 1 32.94 109 PRO A CA 1
ATOM 829 C C . PRO A 1 109 ? 8.141 -11.016 17.109 1 32.94 109 PRO A C 1
ATOM 831 O O . PRO A 1 109 ? 9.25 -11.477 16.844 1 32.94 109 PRO A O 1
ATOM 834 N N . MET B 1 1 ? -23.438 28.094 17.25 1 22.05 1 MET B N 1
ATOM 835 C CA . MET B 1 1 ? -23.469 28.906 16.047 1 22.05 1 MET B CA 1
ATOM 836 C C . MET B 1 1 ? -22.062 29.312 15.617 1 22.05 1 MET B C 1
ATOM 838 O O . MET B 1 1 ? -21.891 30.062 14.648 1 22.05 1 MET B O 1
ATOM 842 N N . ALA B 1 2 ? -20.984 29.375 16.422 1 26.88 2 ALA B N 1
ATOM 843 C CA . ALA B 1 2 ? -19.75 30.078 16.047 1 26.88 2 ALA B CA 1
ATOM 844 C C . ALA B 1 2 ? -19.078 29.438 14.844 1 26.88 2 ALA B C 1
ATOM 846 O O . ALA B 1 2 ? -18.656 28.281 14.914 1 26.88 2 ALA B O 1
ATOM 847 N N . GLU B 1 3 ? -19.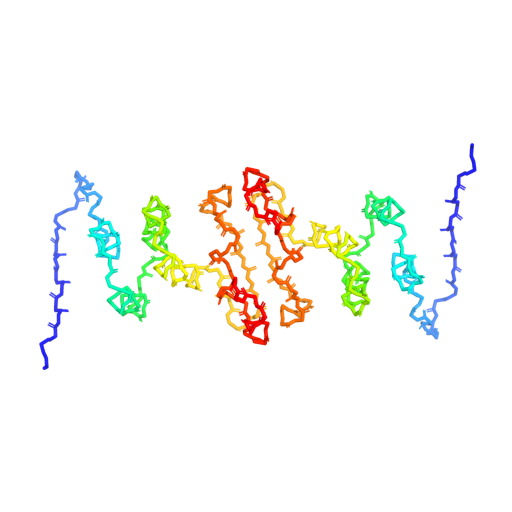5 29.984 13.508 1 27.58 3 GLU B N 1
ATOM 848 C CA . GLU B 1 3 ? -19.031 29.672 12.164 1 27.58 3 GLU B CA 1
ATOM 849 C C . GLU B 1 3 ? -17.562 30.031 11.984 1 27.58 3 GLU B C 1
ATOM 851 O O . GLU B 1 3 ? -17.172 31.172 12.234 1 27.58 3 GLU B O 1
ATOM 856 N N . CYS B 1 4 ? -16.594 29.234 12.57 1 26.67 4 CYS B N 1
ATOM 857 C CA . CYS B 1 4 ? -15.156 29.453 12.523 1 26.67 4 CYS B CA 1
ATOM 858 C C . CYS B 1 4 ? -14.703 29.844 11.125 1 26.67 4 CYS B C 1
ATOM 860 O O . CYS B 1 4 ? -14.766 29.047 10.195 1 26.67 4 CYS B O 1
ATOM 862 N N . LEU B 1 5 ? -15.039 31.203 10.664 1 29.92 5 LEU B N 1
ATOM 863 C CA . LEU B 1 5 ? -14.672 31.984 9.484 1 29.92 5 LEU B CA 1
ATOM 864 C C . LEU B 1 5 ? -13.156 32.031 9.328 1 29.92 5 LEU B C 1
ATOM 866 O O . LEU B 1 5 ? -12.516 32.969 9.82 1 29.92 5 LEU B O 1
ATOM 870 N N . LEU B 1 6 ? -12.336 31.016 9.531 1 30.34 6 LEU B N 1
ATOM 871 C CA . LEU B 1 6 ? -10.891 31.156 9.422 1 30.34 6 LEU B CA 1
ATOM 872 C C . LEU B 1 6 ? -10.5 31.672 8.039 1 30.34 6 LEU B C 1
ATOM 874 O O . LEU B 1 6 ? -10.328 30.891 7.105 1 30.34 6 LEU B O 1
ATOM 878 N N . LEU B 1 7 ? -11.195 32.875 7.602 1 29.12 7 LEU B N 1
ATOM 879 C CA . LEU B 1 7 ? -10.867 33.594 6.375 1 29.12 7 LEU B CA 1
ATOM 880 C C . LEU B 1 7 ? -9.453 34.156 6.438 1 29.12 7 LEU B C 1
ATOM 882 O O . LEU B 1 7 ? -9.164 35.188 5.836 1 29.12 7 LEU B O 1
ATOM 886 N N . LEU B 1 8 ? -8.461 33.562 7 1 31.12 8 LEU B N 1
ATOM 887 C CA . LEU B 1 8 ? -7.164 34.219 7.082 1 31.12 8 LEU B CA 1
ATOM 888 C C . LEU B 1 8 ? -6.688 34.656 5.699 1 31.12 8 LEU B C 1
ATOM 890 O O . LEU B 1 8 ? -6.531 33.844 4.805 1 31.12 8 LEU B O 1
ATOM 894 N N . GL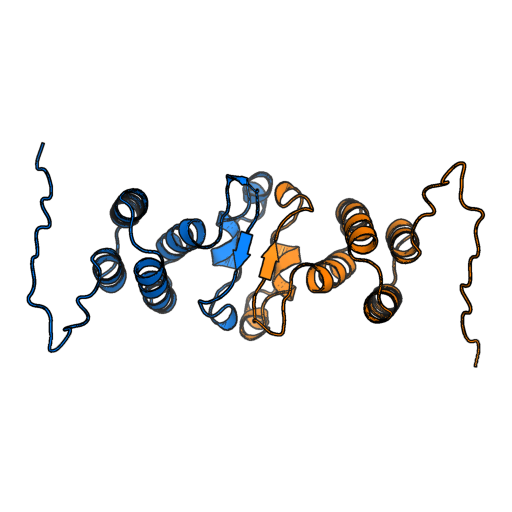Y B 1 9 ? -7.086 35.906 5.25 1 30.47 9 GLY B N 1
ATOM 895 C CA . GLY B 1 9 ? -6.684 36.625 4.062 1 30.47 9 GLY B CA 1
ATOM 896 C C . GLY B 1 9 ? -5.195 36.938 4.016 1 30.47 9 GLY B C 1
ATOM 897 O O . GLY B 1 9 ? -4.777 38.094 4.121 1 30.47 9 GLY B O 1
ATOM 898 N N . ALA B 1 10 ? -4.195 36.219 4.578 1 32.81 10 ALA B N 1
ATOM 899 C CA . ALA B 1 10 ? -2.838 36.75 4.645 1 32.81 10 ALA B CA 1
ATOM 900 C C . ALA B 1 10 ? -2.346 37.188 3.26 1 32.81 10 ALA B C 1
ATOM 902 O O . ALA B 1 10 ? -2.811 36.656 2.246 1 32.81 10 ALA B O 1
ATOM 903 N N . ASP B 1 11 ? -1.693 38.438 3.074 1 34.84 11 ASP B N 1
ATOM 904 C CA . ASP B 1 11 ? -0.901 39.094 2.041 1 34.84 11 ASP B CA 1
ATOM 905 C C . ASP B 1 11 ? 0.028 38.094 1.346 1 34.84 11 ASP B C 1
ATOM 907 O O . AS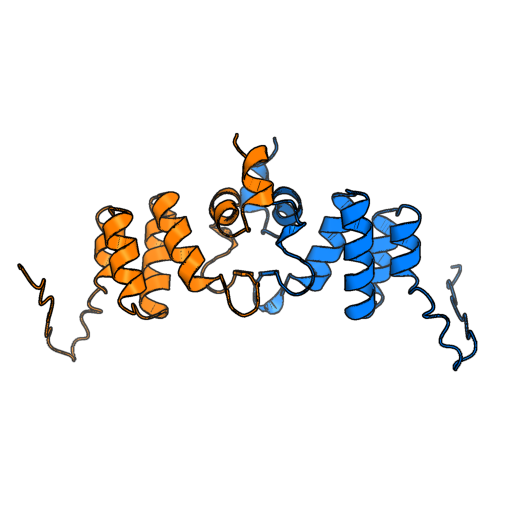P B 1 11 ? 0.633 37.25 1.997 1 34.84 11 ASP B O 1
ATOM 911 N N . VAL B 1 12 ? 0.205 38.062 0.035 1 35.78 12 VAL B N 1
ATOM 912 C CA . VAL B 1 12 ? 0.586 37.25 -1.116 1 35.78 12 VAL B CA 1
ATOM 913 C C . VAL B 1 12 ? 2.104 37.094 -1.155 1 35.78 12 VAL B C 1
ATOM 915 O O . VAL B 1 12 ? 2.611 36 -1.407 1 35.78 12 VAL B O 1
ATOM 918 N N . ASN B 1 13 ? 3.035 38.125 -1.471 1 36.5 13 ASN B N 1
ATOM 919 C CA . ASN B 1 13 ? 4.191 38.156 -2.359 1 36.5 13 ASN B CA 1
ATOM 920 C C . ASN B 1 13 ? 5.449 37.656 -1.656 1 36.5 13 ASN B C 1
ATOM 922 O O . ASN B 1 13 ? 6.453 37.344 -2.307 1 36.5 13 ASN B O 1
ATOM 926 N N . THR B 1 14 ? 6.168 38.281 -0.717 1 38.47 14 THR B N 1
ATOM 927 C CA . THR B 1 14 ? 7.184 37.688 0.123 1 38.47 14 THR B CA 1
ATOM 928 C C . THR B 1 14 ? 6.66 36.375 0.74 1 38.47 14 THR B C 1
ATOM 930 O O . THR B 1 14 ? 5.816 36.406 1.64 1 38.47 14 THR B O 1
ATOM 933 N N . SER B 1 15 ? 6.137 35.312 -0.051 1 38.34 15 SER B N 1
ATOM 934 C CA . SER B 1 15 ? 5.188 34.25 0.181 1 38.34 15 SER B CA 1
ATOM 935 C C . SER B 1 15 ? 5.402 33.594 1.546 1 38.34 15 SER B C 1
ATOM 937 O O . SER B 1 15 ? 6.41 32.906 1.768 1 38.34 15 SER B O 1
ATOM 939 N N . SER B 1 16 ? 5.391 34.25 2.627 1 45.38 16 SER B N 1
ATOM 940 C CA . SER B 1 16 ? 5.363 33.594 3.939 1 45.38 16 SER B CA 1
ATOM 941 C C . SER B 1 16 ? 4.645 32.25 3.887 1 45.38 16 SER B C 1
ATOM 943 O O . SER B 1 16 ? 3.48 32.188 3.49 1 45.38 16 SER B O 1
ATOM 945 N N . LYS B 1 17 ? 5.297 31.297 3.166 1 52.62 17 LYS B N 1
ATOM 946 C CA . LYS B 1 17 ? 4.688 29.984 2.957 1 52.62 17 LYS B CA 1
ATOM 947 C C . LYS B 1 17 ? 3.68 29.672 4.059 1 52.62 17 LYS B C 1
ATOM 949 O O . LYS B 1 17 ? 4.062 29.312 5.172 1 52.62 17 LYS B O 1
ATOM 954 N N . GLU B 1 18 ? 2.709 30.547 4.199 1 68.88 18 GLU B N 1
ATOM 955 C CA . GLU B 1 18 ? 1.627 30.344 5.16 1 68.88 18 GLU B CA 1
ATOM 956 C C . GLU B 1 18 ? 1.276 28.859 5.297 1 68.88 18 GLU B C 1
ATOM 958 O O . GLU B 1 18 ? 1.07 28.172 4.301 1 68.88 18 GLU B O 1
ATOM 963 N N . LYS B 1 19 ? 1.657 28.531 6.418 1 85.94 19 LYS B N 1
ATOM 964 C CA . LYS B 1 19 ? 1.392 27.141 6.785 1 85.94 19 LYS B CA 1
ATOM 965 C C . LYS B 1 19 ? -0.102 26.844 6.73 1 85.94 19 LYS B C 1
ATOM 967 O O . LYS B 1 19 ? -0.923 27.656 7.156 1 85.94 19 LYS B O 1
ATOM 972 N N . SER B 1 20 ? -0.484 25.984 5.953 1 92.81 20 SER B N 1
ATOM 973 C CA . SER B 1 20 ? -1.873 25.531 5.898 1 92.81 20 SER B CA 1
ATOM 974 C C . SER B 1 20 ? -2.396 25.188 7.289 1 92.81 20 SER B C 1
ATOM 976 O O . SER B 1 20 ? -1.622 24.828 8.18 1 92.81 20 SER B O 1
ATOM 978 N N . LEU B 1 21 ? -3.668 25.438 7.496 1 94.12 21 LEU B N 1
ATOM 979 C CA . LEU B 1 21 ? -4.281 25.141 8.781 1 94.12 21 LEU B CA 1
ATOM 980 C C . LEU B 1 21 ? -3.994 23.703 9.203 1 94.12 21 LEU B C 1
ATOM 982 O O . LEU B 1 21 ? -3.68 23.438 10.367 1 94.12 21 LEU B O 1
ATOM 986 N N . ILE B 1 22 ? -4.121 22.781 8.289 1 96.5 22 ILE B N 1
ATOM 987 C CA . ILE B 1 22 ? -3.92 21.375 8.625 1 96.5 22 ILE B CA 1
ATOM 988 C C . ILE B 1 22 ? -2.471 21.141 9.047 1 96.5 22 ILE B C 1
ATOM 990 O O . ILE B 1 22 ? -2.199 20.375 9.969 1 96.5 22 ILE B O 1
ATOM 994 N N . TYR B 1 23 ? -1.582 21.859 8.43 1 95.56 23 TYR B N 1
ATOM 995 C CA . TYR B 1 23 ? -0.185 21.781 8.844 1 95.56 23 TYR B CA 1
ATOM 996 C C . TYR B 1 23 ? -0.003 22.266 10.273 1 95.56 23 TYR B C 1
ATOM 998 O O . TYR B 1 23 ? 0.607 21.594 11.102 1 95.56 23 TYR B O 1
ATOM 1006 N N . GLU B 1 24 ? -0.491 23.359 10.539 1 95.38 24 GLU B N 1
ATOM 1007 C CA . GLU B 1 24 ? -0.344 23.984 11.852 1 95.38 24 GLU B CA 1
ATOM 1008 C C . GLU B 1 24 ? -0.959 23.125 12.945 1 95.38 24 GLU B C 1
ATOM 1010 O O . GLU B 1 24 ? -0.367 22.953 14.016 1 95.38 24 GLU B O 1
ATOM 1015 N N . VAL B 1 25 ? -2.109 22.594 12.688 1 95.56 25 VAL B N 1
ATOM 1016 C CA . VAL B 1 25 ? -2.799 21.75 13.664 1 95.56 25 VAL B CA 1
ATOM 1017 C C . VAL B 1 25 ? -1.97 20.5 13.945 1 95.56 25 VAL B C 1
ATOM 1019 O O . VAL B 1 25 ? -1.812 20.094 15.102 1 95.56 25 VAL B O 1
ATOM 1022 N N . CYS B 1 26 ? -1.408 19.953 12.953 1 95.56 26 CYS B N 1
ATOM 1023 C CA . CYS B 1 26 ? -0.601 18.766 13.133 1 95.56 26 CYS B CA 1
ATOM 1024 C C . CYS B 1 26 ? 0.73 19.094 13.797 1 95.56 26 CYS B C 1
ATOM 1026 O O . CYS B 1 26 ? 1.249 18.297 14.586 1 95.56 26 CYS B O 1
ATOM 1028 N N . GLU B 1 27 ? 1.27 20.219 13.531 1 93.75 27 GLU B N 1
ATOM 1029 C CA . GLU B 1 27 ? 2.545 20.641 14.109 1 93.75 27 GLU B CA 1
ATOM 1030 C C . GLU B 1 27 ? 2.408 20.922 15.602 1 93.75 27 GLU B C 1
ATOM 1032 O O . GLU B 1 27 ? 3.283 20.547 16.391 1 93.75 27 GLU B O 1
ATOM 1037 N N . LYS B 1 28 ? 1.426 21.484 15.977 1 91.88 28 LYS B N 1
ATOM 1038 C CA . LYS B 1 28 ? 1.232 21.906 17.359 1 91.88 28 LYS B CA 1
ATOM 1039 C C . LYS B 1 28 ? 0.649 20.766 18.203 1 91.88 28 LYS B C 1
ATOM 1041 O O . LYS B 1 28 ? 0.623 20.828 19.422 1 91.88 28 LYS B O 1
ATOM 1046 N N . GLY B 1 29 ? 0.316 19.578 17.641 1 83.38 29 GLY B N 1
ATOM 1047 C CA . GLY B 1 29 ? -0.406 18.516 18.328 1 83.38 29 GLY B CA 1
ATOM 1048 C C . GLY B 1 29 ? -1.896 18.531 18.031 1 83.38 29 GLY B C 1
ATOM 1049 O O . GLY B 1 29 ? -2.568 19.547 18.266 1 83.38 29 GLY B O 1
ATOM 1050 N N . SER B 1 30 ? -2.26 17.453 17.422 1 80.94 30 SER B N 1
ATOM 1051 C CA . SER B 1 30 ? -3.609 17.594 16.891 1 80.94 30 SER B CA 1
ATOM 1052 C C . SER B 1 30 ? -4.555 16.562 17.5 1 80.94 30 SER B C 1
ATOM 1054 O O . SER B 1 30 ? -4.121 15.492 17.922 1 80.94 30 SER B O 1
ATOM 1056 N N . ASN B 1 31 ? -5.668 17.266 17.75 1 91.88 31 ASN B N 1
ATOM 1057 C CA . ASN B 1 31 ? -6.84 16.422 17.984 1 91.88 31 ASN B CA 1
ATOM 1058 C C . ASN B 1 31 ? -7.305 15.742 16.703 1 91.88 31 ASN B C 1
ATOM 1060 O O . ASN B 1 31 ? -7.59 16.406 15.711 1 91.88 31 ASN B O 1
ATOM 1064 N N . PRO B 1 32 ? -7.363 14.469 16.734 1 95.81 32 PRO B N 1
ATOM 1065 C CA . PRO B 1 32 ? -7.762 13.75 15.516 1 95.81 32 PRO B CA 1
ATOM 1066 C C . PRO B 1 32 ? -9.102 14.234 14.961 1 95.81 32 PRO B C 1
ATOM 1068 O O . PRO B 1 32 ? -9.312 14.211 13.742 1 95.81 32 PRO B O 1
ATOM 1071 N N . LYS B 1 33 ? -9.969 14.641 15.828 1 96.69 33 LYS B N 1
ATOM 1072 C CA . LYS B 1 33 ? -11.273 15.109 15.375 1 96.69 33 LYS B CA 1
ATOM 1073 C C . LYS B 1 33 ? -11.148 16.375 14.539 1 96.69 33 LYS B C 1
ATOM 1075 O O . LYS B 1 33 ? -11.836 16.531 13.531 1 96.69 33 LYS B O 1
ATOM 1080 N N . VAL B 1 34 ? -10.312 17.281 15.008 1 96.75 34 VAL B N 1
ATOM 1081 C CA . VAL B 1 34 ? -10.078 18.516 14.273 1 96.75 34 VAL B CA 1
ATOM 1082 C C . VAL B 1 34 ? -9.438 18.203 12.922 1 96.75 34 VAL B C 1
ATOM 1084 O O . VAL B 1 34 ? -9.828 18.766 11.898 1 96.75 34 VAL B O 1
ATOM 1087 N N . VAL B 1 35 ? -8.492 17.328 12.906 1 97.25 35 VAL B N 1
ATOM 1088 C CA . VAL B 1 35 ? -7.805 16.922 11.68 1 97.25 35 VAL B CA 1
ATOM 1089 C C . VAL B 1 35 ? -8.805 16.328 10.695 1 97.25 35 VAL B C 1
ATOM 1091 O O . VAL B 1 35 ? -8.812 16.688 9.516 1 97.25 35 VAL B O 1
ATOM 1094 N N . GLU B 1 36 ? -9.594 15.461 11.211 1 97 36 GLU B N 1
ATOM 1095 C CA . GLU B 1 36 ? -10.609 14.828 10.375 1 97 36 GLU B CA 1
ATOM 1096 C C . GLU B 1 36 ? -11.539 15.867 9.758 1 97 36 GLU B C 1
ATOM 1098 O O . GLU B 1 36 ? -11.875 15.789 8.57 1 97 36 GLU B O 1
ATOM 1103 N N . LEU B 1 37 ? -11.953 16.828 10.555 1 96.19 37 LEU B N 1
ATOM 1104 C CA . LEU B 1 37 ? -12.805 17.906 10.047 1 96.19 37 LEU B CA 1
ATOM 1105 C C . LEU B 1 37 ? -12.102 18.672 8.938 1 96.19 37 LEU B C 1
ATOM 1107 O O . LEU B 1 37 ? -12.703 18.969 7.902 1 96.19 37 LEU B O 1
ATOM 1111 N N . LEU B 1 38 ? -10.867 18.969 9.094 1 96.06 38 LEU B N 1
ATOM 1112 C CA . LEU B 1 38 ? -10.102 19.719 8.109 1 96.06 38 LEU B CA 1
ATOM 1113 C C . LEU B 1 38 ? -9.945 18.938 6.82 1 96.06 38 LEU B C 1
ATOM 1115 O O . LEU B 1 38 ? -10.07 19.484 5.727 1 96.06 38 LEU B O 1
ATOM 1119 N N . LEU B 1 39 ? -9.734 17.688 6.91 1 96.56 39 LEU B N 1
ATOM 1120 C CA . LEU B 1 39 ? -9.602 16.828 5.738 1 96.56 39 LEU B CA 1
ATOM 1121 C C . LEU B 1 39 ? -10.906 16.781 4.945 1 96.56 39 LEU B C 1
ATOM 1123 O O . LEU B 1 39 ? -10.891 16.812 3.715 1 96.56 39 LEU B O 1
ATOM 1127 N N . ASN B 1 40 ? -11.953 16.703 5.645 1 95.75 40 ASN B N 1
ATOM 1128 C CA . ASN B 1 40 ? -13.266 16.609 5.008 1 95.75 40 ASN B CA 1
ATOM 1129 C C . ASN B 1 40 ? -13.695 17.953 4.426 1 95.75 40 ASN B C 1
ATOM 1131 O O . ASN B 1 40 ? -14.609 18.016 3.6 1 95.75 40 ASN B O 1
ATOM 1135 N N . SER B 1 41 ? -13.078 19.031 4.809 1 95 41 SER B N 1
ATOM 1136 C CA . SER B 1 41 ? -13.422 20.359 4.32 1 95 41 SER B CA 1
ATOM 1137 C C . SER B 1 41 ? -12.719 20.672 3.006 1 95 41 SER B C 1
ATOM 1139 O O . SER B 1 41 ? -12.969 21.703 2.391 1 95 41 SER B O 1
ATOM 1141 N N . GLY B 1 42 ? -11.828 19.781 2.525 1 93.44 42 GLY B N 1
ATOM 1142 C CA . GLY B 1 42 ? -11.234 19.953 1.212 1 93.44 42 GLY B CA 1
ATOM 1143 C C . GLY B 1 42 ? -9.805 20.469 1.272 1 93.44 42 GLY B C 1
ATOM 1144 O O . GLY B 1 42 ? -9.398 21.266 0.438 1 93.44 42 GLY B O 1
ATOM 1145 N N . ALA B 1 43 ? -9.07 20.078 2.242 1 93.94 43 ALA B N 1
ATOM 1146 C CA . ALA B 1 43 ? -7.656 20.438 2.322 1 93.94 43 ALA B CA 1
ATOM 1147 C C . ALA B 1 43 ? -6.902 19.969 1.08 1 93.94 43 ALA B C 1
ATOM 1149 O O . ALA B 1 43 ? -7.129 18.875 0.583 1 93.94 43 ALA B O 1
ATOM 1150 N N . ARG B 1 44 ? -6.078 20.891 0.574 1 95 44 ARG B N 1
ATOM 1151 C CA . ARG B 1 44 ? -5.285 20.562 -0.608 1 95 44 ARG B CA 1
ATOM 1152 C C . ARG B 1 44 ? -4.348 19.391 -0.334 1 95 44 ARG B C 1
ATOM 1154 O O . ARG B 1 44 ? -3.76 19.312 0.745 1 95 44 ARG B O 1
ATOM 1161 N N . GLU B 1 45 ? -4.141 18.562 -1.352 1 94.62 45 GLU B N 1
ATOM 1162 C CA . GLU B 1 45 ? -3.283 17.391 -1.231 1 94.62 45 GLU B CA 1
ATOM 1163 C C . GLU B 1 45 ? -1.882 17.766 -0.763 1 94.62 45 GLU B C 1
ATOM 1165 O O . GLU B 1 45 ? -1.306 17.109 0.097 1 94.62 45 GLU B O 1
ATOM 1170 N N . GLN B 1 46 ? -1.335 18.891 -1.343 1 94.56 46 GLN B N 1
ATOM 1171 C CA . GLN B 1 46 ? 0.019 19.312 -0.997 1 94.56 46 GLN B CA 1
ATOM 1172 C C . GLN B 1 46 ? 0.118 19.688 0.479 1 94.56 46 GLN B C 1
ATOM 1174 O O . GLN B 1 46 ? 1.145 19.438 1.118 1 94.56 46 GLN B O 1
ATOM 1179 N N . ASP B 1 47 ? -0.851 20.297 0.968 1 95.88 47 ASP B N 1
ATOM 1180 C CA . ASP B 1 47 ? -0.881 20.672 2.379 1 95.88 47 ASP B CA 1
ATOM 1181 C C . ASP B 1 47 ? -0.992 19.438 3.271 1 95.88 47 ASP B C 1
ATOM 1183 O O . ASP B 1 47 ? -0.358 19.375 4.328 1 95.88 47 ASP B O 1
ATOM 1187 N N . VAL B 1 48 ? -1.803 18.422 2.859 1 96.69 48 VAL B N 1
ATOM 1188 C CA . VAL B 1 48 ? -1.95 17.172 3.615 1 96.69 48 VAL B CA 1
ATOM 1189 C C . VAL B 1 48 ? -0.62 16.438 3.645 1 96.69 48 VAL B C 1
ATOM 1191 O O . VAL B 1 48 ? -0.238 15.875 4.676 1 96.69 48 VAL B O 1
ATOM 1194 N N . ARG B 1 49 ? 0.061 16.5 2.543 1 95.38 49 ARG B N 1
ATOM 1195 C CA . ARG B 1 49 ? 1.371 15.867 2.48 1 95.38 49 ARG B CA 1
ATOM 1196 C C . ARG B 1 49 ? 2.342 16.5 3.469 1 95.38 49 ARG B C 1
ATOM 1198 O O . ARG B 1 49 ? 3.096 15.805 4.145 1 95.38 49 ARG B O 1
ATOM 1205 N N . ARG B 1 50 ? 2.281 17.781 3.512 1 94.81 50 ARG B N 1
ATOM 1206 C CA . ARG B 1 50 ? 3.139 18.469 4.469 1 94.81 50 ARG B CA 1
ATOM 1207 C C . ARG B 1 50 ? 2.752 18.125 5.902 1 94.81 50 ARG B C 1
ATOM 1209 O O . ARG B 1 50 ? 3.621 17.922 6.754 1 94.81 50 ARG B O 1
ATOM 1216 N N . ALA B 1 51 ? 1.505 18.047 6.199 1 96 51 ALA B N 1
ATOM 1217 C CA . ALA B 1 51 ? 1.005 17.656 7.512 1 96 51 ALA B CA 1
ATOM 1218 C C . ALA B 1 51 ? 1.456 16.25 7.875 1 96 51 ALA B C 1
ATOM 1220 O O . ALA B 1 51 ? 1.839 15.984 9.016 1 96 51 ALA B O 1
ATOM 1221 N N . LEU B 1 52 ? 1.457 15.398 6.918 1 95.44 52 LEU B N 1
ATOM 1222 C CA . LEU B 1 52 ? 1.906 14.031 7.137 1 95.44 52 LEU B CA 1
ATOM 1223 C C . LEU B 1 52 ? 3.373 14 7.551 1 95.44 52 LEU B C 1
ATOM 1225 O O . LEU B 1 52 ? 3.74 13.305 8.5 1 95.44 52 LEU B O 1
ATOM 1229 N N . THR B 1 53 ? 4.16 14.781 6.871 1 93.31 53 THR B N 1
ATOM 1230 C CA . THR B 1 53 ? 5.59 14.812 7.152 1 93.31 53 THR B CA 1
ATOM 1231 C C . THR B 1 53 ? 5.848 15.227 8.602 1 93.31 53 THR B C 1
ATOM 1233 O O . THR B 1 53 ? 6.625 14.586 9.305 1 93.31 53 THR B O 1
ATOM 1236 N N . VAL B 1 54 ? 5.207 16.156 9.031 1 93.31 54 VAL B N 1
ATOM 1237 C CA . VAL B 1 54 ? 5.434 16.641 10.383 1 93.31 54 VAL B CA 1
ATOM 1238 C C . VAL B 1 54 ? 4.855 15.641 11.391 1 93.31 54 VAL B C 1
ATOM 1240 O O . VAL B 1 54 ? 5.43 15.43 12.469 1 93.31 54 VAL B O 1
ATOM 1243 N N . SER B 1 55 ? 3.721 15.047 11.078 1 94.81 55 SER B N 1
ATOM 1244 C CA . SER B 1 55 ? 3.084 14.094 11.984 1 94.81 55 SER B CA 1
ATOM 1245 C C . SER B 1 55 ? 3.934 12.844 12.156 1 94.81 55 SER B C 1
ATOM 1247 O O . SER B 1 55 ? 3.973 12.258 13.234 1 94.81 55 SER B O 1
ATOM 1249 N N . MET B 1 56 ? 4.578 12.508 11.07 1 91.31 56 MET B N 1
ATOM 1250 C CA . MET B 1 56 ? 5.441 11.336 11.148 1 91.31 56 MET B CA 1
ATOM 1251 C C . MET B 1 56 ? 6.613 11.578 12.094 1 91.31 56 MET B C 1
ATOM 1253 O O . MET B 1 56 ? 7.035 10.672 12.812 1 91.31 56 MET B O 1
ATOM 1257 N N . LYS B 1 57 ? 7.066 12.766 12.086 1 91.06 57 LYS B N 1
ATOM 1258 C CA . LYS B 1 57 ? 8.141 13.117 13 1 91.06 57 LYS B CA 1
ATOM 1259 C C . LYS B 1 57 ? 7.668 13.062 14.453 1 91.06 57 LYS B C 1
ATOM 1261 O O . LYS B 1 57 ? 8.43 12.68 15.344 1 91.06 57 LYS B O 1
ATOM 1266 N N . LYS B 1 58 ? 6.457 13.328 14.672 1 92.31 58 LYS B N 1
ATOM 1267 C CA . LYS B 1 58 ? 5.883 13.359 16.016 1 92.31 58 LYS B CA 1
ATOM 1268 C C . LYS B 1 58 ? 5.461 11.961 16.469 1 92.31 58 LYS B C 1
ATOM 1270 O O . LYS B 1 58 ? 5.285 11.711 17.656 1 92.31 58 LYS B O 1
ATOM 1275 N N . GLY B 1 59 ? 5.18 11.094 15.5 1 90.38 59 GLY B N 1
ATOM 1276 C CA . GLY B 1 59 ? 4.801 9.727 15.812 1 90.38 59 GLY B CA 1
ATOM 1277 C C . GLY B 1 59 ? 3.354 9.594 16.25 1 90.38 59 GLY B C 1
ATOM 1278 O O . GLY B 1 59 ? 3.014 8.695 17.016 1 90.38 59 GLY B O 1
ATOM 1279 N N . ASP B 1 60 ? 2.518 10.508 15.875 1 90.94 60 ASP B N 1
ATOM 1280 C CA . ASP B 1 60 ? 1.097 10.453 16.203 1 90.94 60 ASP B CA 1
ATOM 1281 C C . ASP B 1 60 ? 0.356 9.484 15.281 1 90.94 60 ASP B C 1
ATOM 1283 O O . ASP B 1 60 ? -0.181 9.891 14.25 1 90.94 60 ASP B O 1
ATOM 1287 N N . SER B 1 61 ? 0.206 8.32 15.68 1 91.38 61 SER B N 1
ATOM 1288 C CA . SER B 1 61 ? -0.294 7.234 14.836 1 91.38 61 SER B CA 1
ATOM 1289 C C . SER B 1 61 ? -1.716 7.516 14.359 1 91.38 61 SER B C 1
ATOM 1291 O O . SER B 1 61 ? -2.064 7.215 13.219 1 91.38 61 SER B O 1
ATOM 1293 N N . GLU B 1 62 ? -2.447 8.023 15.258 1 93 62 GLU B N 1
ATOM 1294 C CA . GLU B 1 62 ? -3.838 8.281 14.898 1 93 62 GLU B CA 1
ATOM 1295 C C . GLU B 1 62 ? -3.938 9.336 13.805 1 93 62 GLU B C 1
ATOM 1297 O O . GLU B 1 62 ? -4.672 9.164 12.828 1 93 62 GLU B O 1
ATOM 1302 N N . ILE B 1 63 ? -3.174 10.391 13.953 1 96.19 63 ILE B N 1
ATOM 1303 C CA . ILE B 1 63 ? -3.182 11.469 12.977 1 96.19 63 ILE B CA 1
ATOM 1304 C C . ILE B 1 63 ? -2.586 10.984 11.656 1 96.19 63 ILE B C 1
ATOM 1306 O O . ILE B 1 63 ? -3.133 11.25 10.586 1 96.19 63 ILE B O 1
ATOM 1310 N N . ILE B 1 64 ? -1.529 10.266 11.781 1 95.38 64 ILE B N 1
ATOM 1311 C CA . ILE B 1 64 ? -0.865 9.719 10.602 1 95.38 64 ILE B CA 1
ATOM 1312 C C . ILE B 1 64 ? -1.847 8.852 9.812 1 95.38 64 ILE B C 1
ATOM 1314 O O . ILE B 1 64 ? -1.942 8.969 8.594 1 95.38 64 ILE B O 1
ATOM 1318 N N . SER B 1 65 ? -2.594 8.07 10.516 1 94.38 65 SER B N 1
ATOM 1319 C CA . SER B 1 65 ? -3.564 7.188 9.875 1 94.38 65 SER B CA 1
ATOM 1320 C C . SER B 1 65 ? -4.609 7.988 9.102 1 94.38 65 SER B C 1
ATOM 1322 O O . SER B 1 65 ? -4.957 7.641 7.973 1 94.38 65 SER B O 1
ATOM 1324 N N . LEU B 1 66 ? -5.066 9 9.672 1 95.25 66 LEU B N 1
ATOM 1325 C CA . LEU B 1 66 ? -6.082 9.828 9.023 1 95.25 66 LEU B CA 1
ATOM 1326 C C . LEU B 1 66 ? -5.531 10.484 7.766 1 95.25 66 LEU B C 1
ATOM 1328 O O . LEU B 1 66 ? -6.199 10.508 6.727 1 95.25 66 L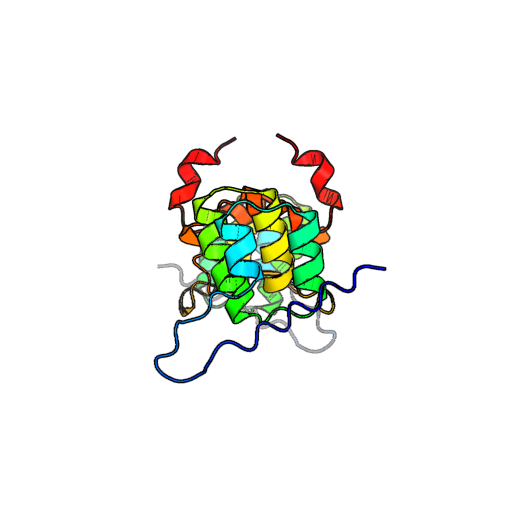EU B O 1
ATOM 1332 N N . LEU B 1 67 ? -4.32 11 7.871 1 96.69 67 LEU B N 1
ATOM 1333 C CA . LEU B 1 67 ? -3.691 11.664 6.738 1 96.69 67 LEU B CA 1
ATOM 1334 C C . LEU B 1 67 ? -3.42 10.672 5.609 1 96.69 67 LEU B C 1
ATOM 1336 O O . LEU B 1 67 ? -3.689 10.969 4.441 1 96.69 67 LEU B O 1
ATOM 1340 N N . LEU B 1 68 ? -2.984 9.5 5.957 1 95.25 68 LEU B N 1
ATOM 1341 C CA . LEU B 1 68 ? -2.715 8.469 4.969 1 95.25 68 LEU B CA 1
ATOM 1342 C C . LEU B 1 68 ? -4.004 8.016 4.285 1 95.25 68 LEU B C 1
ATOM 1344 O O . LEU B 1 68 ? -4.016 7.773 3.078 1 95.25 68 LEU B O 1
ATOM 1348 N N . LYS B 1 69 ? -4.984 7.844 5.109 1 94.56 69 LYS B N 1
ATOM 1349 C CA . LYS B 1 69 ? -6.266 7.461 4.527 1 94.56 69 LYS B CA 1
ATOM 1350 C C . LYS B 1 69 ? -6.691 8.438 3.438 1 94.56 69 LYS B C 1
ATOM 1352 O O . LYS B 1 69 ? -7.172 8.023 2.379 1 94.56 69 LYS B O 1
ATOM 1357 N N . LYS B 1 70 ? -6.508 9.688 3.658 1 95.44 70 LYS B N 1
ATOM 1358 C CA . LYS B 1 70 ? -6.879 10.719 2.697 1 95.44 70 LYS B CA 1
ATOM 1359 C C . LYS B 1 70 ? -5.98 10.672 1.465 1 95.44 70 LYS B C 1
ATOM 1361 O O . LYS B 1 70 ? -6.453 10.844 0.34 1 95.44 70 LYS B O 1
ATOM 1366 N N . LEU B 1 71 ? -4.785 10.391 1.634 1 95.06 71 LEU B N 1
ATOM 1367 C CA . LEU B 1 71 ? -3.801 10.539 0.568 1 95.06 71 LEU B CA 1
ATOM 1368 C C . LEU B 1 71 ? -3.684 9.25 -0.243 1 95.06 71 LEU B C 1
ATOM 1370 O O . LEU B 1 71 ? -3.398 9.289 -1.442 1 95.06 71 LEU B O 1
ATOM 1374 N N . CYS B 1 72 ? -3.906 8.117 0.392 1 93.81 72 CYS B N 1
ATOM 1375 C CA . CYS B 1 72 ? -3.434 6.879 -0.224 1 93.81 72 CYS B CA 1
ATOM 1376 C C . CYS B 1 72 ? -4.598 5.961 -0.573 1 93.81 72 CYS B C 1
ATOM 1378 O O . CYS B 1 72 ? -4.445 5.023 -1.355 1 93.81 72 CYS B O 1
ATOM 1380 N N . LEU B 1 73 ? -5.703 6.203 -0.015 1 91.56 73 LEU B N 1
ATOM 1381 C CA . LEU B 1 73 ? -6.832 5.301 -0.225 1 91.56 73 LEU B CA 1
ATOM 1382 C C . LEU B 1 73 ? -7.758 5.832 -1.314 1 91.56 73 LEU B C 1
ATOM 1384 O O . LEU B 1 73 ? -8.188 6.988 -1.259 1 91.56 73 LEU B O 1
ATOM 1388 N N . ASP B 1 74 ? -7.957 5.027 -2.295 1 89.62 74 ASP B N 1
ATOM 1389 C CA . ASP B 1 74 ? -8.969 5.25 -3.326 1 89.62 74 ASP B CA 1
ATOM 1390 C C . ASP B 1 74 ? -10.172 4.336 -3.121 1 89.62 74 ASP B C 1
ATOM 1392 O O . ASP B 1 74 ? -10.141 3.162 -3.494 1 89.62 74 ASP B O 1
ATOM 1396 N N . VAL B 1 75 ? -11.125 4.895 -2.545 1 83.62 75 VAL B N 1
ATOM 1397 C CA . VAL B 1 75 ? -12.305 4.121 -2.158 1 83.62 75 VAL B CA 1
ATOM 1398 C C . VAL B 1 75 ? -13.023 3.621 -3.408 1 83.62 75 VAL B C 1
ATOM 1400 O O . VAL B 1 75 ? -13.5 2.482 -3.445 1 83.62 75 VAL B O 1
ATOM 1403 N N . ALA B 1 76 ? -13.078 4.414 -4.363 1 86.12 76 ALA B N 1
ATOM 1404 C CA . ALA B 1 76 ? -13.789 4.059 -5.59 1 86.12 76 ALA B CA 1
ATOM 1405 C C . ALA B 1 76 ? -13.133 2.859 -6.273 1 86.12 76 ALA B C 1
ATOM 1407 O O . ALA B 1 76 ? -13.828 1.998 -6.82 1 86.12 76 ALA B O 1
ATOM 1408 N N . ASN B 1 77 ? -11.859 2.77 -6.18 1 84.81 77 ASN B N 1
ATOM 1409 C CA . ASN B 1 77 ? -11.148 1.722 -6.902 1 84.81 77 ASN B CA 1
ATOM 1410 C C . ASN B 1 77 ? -10.625 0.643 -5.957 1 84.81 77 ASN B C 1
ATOM 1412 O O . ASN B 1 77 ? -9.969 -0.307 -6.391 1 84.81 77 ASN B O 1
ATOM 1416 N N . ARG B 1 78 ? -10.906 0.855 -4.645 1 86.81 78 ARG B N 1
ATOM 1417 C CA . ARG B 1 78 ? -10.445 -0.082 -3.627 1 86.81 78 ARG B CA 1
ATOM 1418 C C . ARG B 1 78 ? -8.953 -0.345 -3.762 1 86.81 78 ARG B C 1
ATOM 1420 O O . ARG B 1 78 ? -8.523 -1.499 -3.809 1 86.81 78 ARG B O 1
ATOM 1427 N N . SER B 1 79 ? -8.195 0.703 -3.818 1 89.62 79 SER B N 1
ATOM 1428 C CA . SER B 1 79 ? -6.746 0.601 -3.953 1 89.62 79 SER B CA 1
ATOM 1429 C C . SER B 1 79 ? -6.035 1.501 -2.949 1 89.62 79 SER B C 1
ATOM 1431 O O . SER B 1 79 ? -6.621 2.459 -2.439 1 89.62 79 SER B O 1
ATOM 1433 N N . ILE B 1 80 ? -4.879 1.115 -2.602 1 92.56 80 ILE B N 1
ATOM 1434 C CA . ILE B 1 80 ? -3.971 1.887 -1.76 1 92.56 80 ILE B CA 1
ATOM 1435 C C . ILE B 1 80 ? -2.684 2.184 -2.525 1 92.56 80 ILE B C 1
ATOM 1437 O O . ILE B 1 80 ? -2.074 1.279 -3.1 1 92.56 80 ILE B O 1
ATOM 1441 N N . CYS B 1 81 ? -2.316 3.379 -2.502 1 92.19 81 CYS B N 1
ATOM 1442 C CA . CYS B 1 81 ? -1.056 3.754 -3.131 1 92.19 81 CYS B CA 1
ATOM 1443 C C . CYS B 1 81 ? -0.189 4.566 -2.176 1 92.19 81 CYS B C 1
ATOM 1445 O O . CYS B 1 81 ? -0.607 5.621 -1.696 1 92.19 81 CYS B O 1
ATOM 1447 N N . LEU B 1 82 ? 0.893 3.928 -1.951 1 91.12 82 LEU B N 1
ATOM 1448 C CA . LEU B 1 82 ? 1.891 4.582 -1.11 1 91.12 82 LEU B CA 1
ATOM 1449 C C . LEU B 1 82 ? 3.041 5.125 -1.953 1 91.12 82 LEU B C 1
ATOM 1451 O O . LEU B 1 82 ? 3.744 4.359 -2.617 1 91.12 82 LEU B O 1
ATOM 1455 N N . GLY B 1 83 ? 3.098 6.438 -1.979 1 86.81 83 GLY B N 1
ATOM 1456 C CA . GLY B 1 83 ? 4.145 7.102 -2.736 1 86.81 83 GLY B CA 1
ATOM 1457 C C . GLY B 1 83 ? 4.176 8.602 -2.523 1 86.81 83 GLY B C 1
ATOM 1458 O O . GLY B 1 83 ? 3.176 9.195 -2.109 1 86.81 83 GLY B O 1
ATOM 1459 N N . GLY B 1 84 ? 5.41 9.094 -2.633 1 79.38 84 GLY B N 1
ATOM 1460 C CA . GLY B 1 84 ? 5.523 10.539 -2.641 1 79.38 84 GLY B CA 1
ATOM 1461 C C . GLY B 1 84 ? 5.781 11.125 -1.265 1 79.38 84 GLY B C 1
ATOM 1462 O O . GLY B 1 84 ? 5.785 12.352 -1.096 1 79.38 84 GLY B O 1
ATOM 1463 N N . PHE B 1 85 ? 5.734 10.469 -0.227 1 76.5 85 PHE B N 1
ATOM 1464 C CA . PHE B 1 85 ? 5.93 11.062 1.09 1 76.5 85 PHE B CA 1
ATOM 1465 C C . PHE B 1 85 ? 6.977 10.289 1.884 1 76.5 85 PHE B C 1
ATOM 1467 O O . PHE B 1 85 ? 7.121 10.492 3.09 1 76.5 85 PHE B O 1
ATOM 1474 N N . GLY B 1 86 ? 7.781 9.539 1.385 1 77.31 86 GLY B N 1
ATOM 1475 C CA . GLY B 1 86 ? 8.898 8.867 2.037 1 77.31 86 GLY B CA 1
ATOM 1476 C C . GLY B 1 86 ? 8.508 7.543 2.66 1 77.31 86 GLY B C 1
ATOM 1477 O O . GLY B 1 86 ? 8.367 7.438 3.881 1 77.31 86 GLY B O 1
ATOM 1478 N N . ILE B 1 87 ? 8.258 6.586 2.008 1 77.56 87 ILE B N 1
ATOM 1479 C CA . ILE B 1 87 ? 7.883 5.242 2.436 1 77.56 87 ILE B CA 1
ATOM 1480 C C . ILE B 1 87 ? 8.922 4.703 3.414 1 77.56 87 ILE B C 1
ATOM 1482 O O . ILE B 1 87 ? 8.586 3.965 4.344 1 77.56 87 ILE B O 1
ATOM 1486 N N . GLY B 1 88 ? 10.086 5.18 3.258 1 79.88 88 GLY B N 1
ATOM 1487 C CA . GLY B 1 88 ? 11.164 4.738 4.125 1 79.88 88 GLY B CA 1
ATOM 1488 C C . GLY B 1 88 ? 11.023 5.234 5.555 1 79.88 88 GLY B C 1
ATOM 1489 O O . GLY B 1 88 ? 11.648 4.691 6.469 1 79.88 88 GLY B O 1
ATOM 1490 N N . ARG B 1 89 ? 10.25 6.184 5.793 1 79.88 89 ARG B N 1
ATOM 1491 C CA . ARG B 1 89 ? 10.094 6.77 7.121 1 79.88 89 ARG B CA 1
ATOM 1492 C C . ARG B 1 89 ? 8.812 6.281 7.785 1 79.88 89 ARG B C 1
ATOM 1494 O O . ARG B 1 89 ? 8.492 6.68 8.906 1 79.88 89 ARG B O 1
ATOM 1501 N N . MET B 1 90 ? 8.133 5.473 7.113 1 85.19 90 MET B N 1
ATOM 1502 C CA . MET B 1 90 ? 6.836 5.039 7.629 1 85.19 90 MET B CA 1
ATOM 1503 C C . MET B 1 90 ? 6.965 3.723 8.391 1 85.19 90 MET B C 1
ATOM 1505 O O . MET B 1 90 ? 7.746 2.85 8 1 85.19 90 MET B O 1
ATOM 1509 N N . GLU B 1 91 ? 6.285 3.672 9.406 1 85.44 91 GLU B N 1
ATOM 1510 C CA . GLU B 1 91 ? 6.137 2.406 10.117 1 85.44 91 GLU B CA 1
ATOM 1511 C C . GLU B 1 91 ? 4.992 1.578 9.539 1 85.44 91 GLU B C 1
ATOM 1513 O O . GLU B 1 91 ? 3.889 2.09 9.336 1 85.44 91 GLU B O 1
ATOM 1518 N N . PRO B 1 92 ? 5.316 0.313 9.297 1 84.88 92 PRO B N 1
ATOM 1519 C CA . PRO B 1 92 ? 4.262 -0.535 8.734 1 84.88 92 PRO B CA 1
ATOM 1520 C C . PRO B 1 92 ? 2.977 -0.5 9.555 1 84.88 92 PRO B C 1
ATOM 1522 O O . PRO B 1 92 ? 1.88 -0.596 9 1 84.88 92 PRO B O 1
ATOM 1525 N N . SER B 1 93 ? 3.092 -0.368 10.828 1 86.69 93 SER B N 1
ATOM 1526 C CA . SER B 1 93 ? 1.921 -0.377 11.703 1 86.69 93 SER B CA 1
ATOM 1527 C C . SER B 1 93 ? 0.986 0.784 11.383 1 86.69 93 SER B C 1
ATOM 1529 O O . SER B 1 93 ? -0.203 0.736 11.703 1 86.69 93 SER B O 1
ATOM 1531 N N . TRP B 1 94 ? 1.489 1.896 10.852 1 89.06 94 TRP B N 1
ATOM 1532 C CA . TRP B 1 94 ? 0.67 3.061 10.531 1 89.06 94 TRP B CA 1
ATOM 1533 C C . TRP B 1 94 ? -0.242 2.773 9.344 1 89.06 94 TRP B C 1
ATOM 1535 O O . TRP B 1 94 ? -1.201 3.508 9.102 1 89.06 94 TRP B O 1
ATOM 1545 N N . LEU B 1 95 ? 0.027 1.679 8.625 1 87.75 95 LEU B N 1
ATOM 1546 C CA . LEU B 1 95 ? -0.693 1.4 7.387 1 87.75 95 LEU B CA 1
ATOM 1547 C C . LEU B 1 95 ? -1.867 0.462 7.641 1 87.75 95 LEU B C 1
ATOM 1549 O O . LEU B 1 95 ? -2.748 0.318 6.789 1 87.75 95 LEU B O 1
ATOM 1553 N N . ILE B 1 96 ? -1.881 -0.16 8.75 1 87.31 96 ILE B N 1
ATOM 1554 C CA . ILE B 1 96 ? -2.859 -1.191 9.07 1 87.31 96 ILE B CA 1
ATOM 1555 C C . ILE B 1 96 ? -4.27 -0.626 8.938 1 87.31 96 ILE B C 1
ATOM 1557 O O . ILE B 1 96 ? -5.145 -1.257 8.336 1 87.31 96 ILE B O 1
ATOM 1561 N N . PRO B 1 97 ? -4.477 0.594 9.406 1 87 97 PRO B N 1
ATOM 1562 C CA . PRO B 1 97 ? -5.836 1.136 9.336 1 87 97 PRO B CA 1
ATOM 1563 C C . PRO B 1 97 ? -6.293 1.386 7.898 1 87 97 PRO B C 1
ATOM 1565 O O . PRO B 1 97 ? -7.484 1.613 7.656 1 87 97 PRO B O 1
ATOM 1568 N N . LEU B 1 98 ? -5.484 1.365 6.973 1 87.88 98 LEU B N 1
ATOM 1569 C CA . LEU B 1 98 ? -5.84 1.586 5.574 1 87.88 98 LEU B CA 1
ATOM 1570 C C . LEU B 1 98 ? -6.512 0.351 4.984 1 87.88 98 LEU B C 1
ATOM 1572 O O . LEU B 1 98 ? -7.16 0.431 3.936 1 87.88 98 LEU B O 1
ATOM 1576 N N . PHE B 1 99 ? -6.262 -0.801 5.602 1 84.56 99 PHE B N 1
ATOM 1577 C CA . PHE B 1 99 ? -6.824 -2.049 5.094 1 84.56 99 PHE B CA 1
ATOM 1578 C C . PHE B 1 99 ? -8.211 -2.289 5.668 1 84.56 99 PHE B C 1
ATOM 1580 O O . PHE B 1 99 ? -8.477 -1.968 6.832 1 84.56 99 PHE B O 1
ATOM 1587 N N . PRO B 1 100 ? -9.086 -2.688 4.75 1 72.69 100 PRO B N 1
ATOM 1588 C CA . PRO B 1 100 ? -10.445 -2.932 5.246 1 72.69 100 PRO B CA 1
ATOM 1589 C C . PRO B 1 100 ? -10.492 -3.994 6.34 1 72.69 100 PRO B C 1
ATOM 1591 O O . PRO B 1 100 ? -9.641 -4.891 6.371 1 72.69 100 PRO B O 1
ATOM 1594 N N . SER B 1 101 ? -10.906 -3.736 7.664 1 61.81 101 SER B N 1
ATOM 1595 C CA . SER B 1 101 ? -11.055 -4.453 8.93 1 61.81 101 SER B CA 1
ATOM 1596 C C . SER B 1 101 ? -11.32 -5.934 8.695 1 61.81 101 SER B C 1
ATOM 1598 O O . SER B 1 101 ? -11.5 -6.695 9.648 1 61.81 101 SER B O 1
ATOM 1600 N N . ARG B 1 102 ? -11.594 -6.582 7.762 1 53.47 102 ARG B N 1
ATOM 1601 C CA . ARG B 1 102 ? -11.742 -7.945 8.266 1 53.47 102 ARG B CA 1
ATOM 1602 C C . ARG B 1 102 ? -10.484 -8.391 9.016 1 53.47 102 ARG B C 1
ATOM 1604 O O . ARG B 1 102 ? -10.555 -9.273 9.867 1 53.47 102 ARG B O 1
ATOM 1611 N N . LEU B 1 103 ? -9.414 -7.898 8.742 1 49.22 103 LEU B N 1
ATOM 1612 C CA . LEU B 1 103 ? -8.172 -8.391 9.328 1 49.22 103 LEU B CA 1
ATOM 1613 C C . LEU B 1 103 ? -7.898 -7.738 10.672 1 49.22 103 LEU B C 1
ATOM 1615 O O . LEU B 1 103 ? -6.965 -8.125 11.383 1 49.22 103 LEU B O 1
ATOM 1619 N N . SER B 1 104 ? -8.391 -6.609 10.969 1 46.72 104 SER B N 1
ATOM 1620 C CA . SER B 1 104 ? -8.062 -5.887 12.195 1 46.72 104 SER B CA 1
ATOM 1621 C C . SER B 1 104 ? -8.18 -6.789 13.422 1 46.72 104 SER B C 1
ATOM 1623 O O . SER B 1 104 ? -7.609 -6.496 14.469 1 46.72 104 SER B O 1
ATOM 1625 N N . SER B 1 105 ? -9.07 -7.648 13.367 1 46.06 105 SER B N 1
ATOM 1626 C CA . SER B 1 105 ? -9.156 -8.375 14.625 1 46.06 105 SER B CA 1
ATOM 1627 C C . SER B 1 105 ? -7.812 -9.008 14.992 1 46.06 105 SER B C 1
ATOM 1629 O O . SER B 1 105 ? -7.473 -9.117 16.172 1 46.06 105 SER B O 1
ATOM 1631 N N . SER B 1 106 ? -7.242 -9.539 14.062 1 42.72 106 SER B N 1
ATOM 1632 C CA . SER B 1 106 ? -6.105 -10.352 14.484 1 42.72 106 SER B CA 1
ATOM 1633 C C . SER B 1 106 ? -4.859 -9.5 14.695 1 42.72 106 SER B C 1
ATOM 1635 O O . SER B 1 106 ? -3.809 -10.008 15.086 1 42.72 106 SER B O 1
ATOM 1637 N N . TRP B 1 107 ? -4.82 -8.391 14.148 1 39.84 107 TRP B N 1
ATOM 1638 C CA . TRP B 1 107 ? -3.506 -7.75 14.164 1 39.84 107 TRP B CA 1
ATOM 1639 C C . TRP B 1 107 ? -3.342 -6.867 15.391 1 39.84 107 TRP B C 1
ATOM 1641 O O . TRP B 1 107 ? -2.412 -6.059 15.461 1 39.84 107 TRP B O 1
ATOM 1651 N N . LYS B 1 108 ? -4.273 -6.945 16.344 1 39.66 108 LYS B N 1
ATOM 1652 C CA . LYS B 1 108 ? -3.908 -6.23 17.562 1 39.66 108 LYS B CA 1
ATOM 1653 C C . LYS B 1 108 ? -2.635 -6.805 18.188 1 39.66 108 LYS B C 1
ATOM 1655 O O . LYS B 1 108 ? -2.521 -8.016 18.375 1 39.66 108 LYS B O 1
ATOM 1660 N N . PRO B 1 109 ? -1.585 -5.91 18.547 1 32.84 109 PRO B N 1
ATOM 1661 C CA . PRO B 1 109 ? -0.519 -6.516 19.344 1 32.84 109 PRO B CA 1
ATOM 1662 C C . PRO B 1 109 ? -1.05 -7.25 20.578 1 32.84 109 PRO B C 1
ATOM 1664 O O . PRO B 1 109 ? -2.133 -6.93 21.062 1 32.84 109 PRO B O 1
#

Radius of gyration: 22.05 Å; Cα contacts (8 Å, |Δi|>4): 228; chains: 2; bounding box: 47×67×49 Å

Foldseek 3Di:
DPPPPVVPPDDDDVPPVPQDPLQVQLQVDHDLVVNLVCLVVPDDLVNLLNSLQNNLVVVPLSSNLSSLLSNFADPVVRGGDDDDNPPPSDDPVSCVSNDDPVPVVVPDD/DPPPCPVVPDDPDVPPVPQDPLQVQLQVDHDLVVNLVCLVVPDDLVNLLNSLQNNLVVVPLSSNLSSLLSNFADPVVRGGDDDDNPPPSDDPVSCVSNDDPVPVVVPDD

Sequence (218 aa):
MAECLLLLGADVNTSSKEKSLIYEVCEKGSNPKVVELLLNSGAREQDVRRALTVSMKKGDSEIISLLLKKLCLDVANRSICLGGFGIGRMEPSWLIPLFPSRLSSSWKPMAECLLLLGADVNTSSKEKSLIYEVCEKGSNPKVVELLLNSGAREQDVRRALTVSMKKGDSEIISLLLKKLCLDVANRSICLGGFGIGRMEPSWLIPLFPSRLSSSWKP

pLDDT: mean 78.02, std 23.72, range [22.05, 97.25]